Protein AF-A0A0G2DWX4-F1 (afdb_monomer_lite)

Foldseek 3Di:
DDDDDDDPPPPDPPPPPPPDDDDPLQVLQQDVLNVLLQLLCVVQVVVLVQDPPDASVNVSVQLVDPFQRPSLLVLLQSLLVLLDPDPDDDSVCSQVSLQVSCVVPPVPLRPQDPDPHGDRLRPDHSVNSSVSSSVSSVSSCVPVVSRQVSDPPVDPVSVVVSDFDFLFADPLRWTWTQGPSLFIKIKDDADDPDDDPDPPPDPPDDDDDDDDDDDDDDDDDDDDDDDDDDDDDDDDDDDDPPDPPPCPPNRMGMGTQDNALVSLVVVLVVLVPPPDPGSVVSSVSCVPPRNVVRVVVVVVVVVVVVVVVVVVVVVVVVVVVVVVVVVVVVVVVVVVVVVVVVVVVVVVVVVVVVVVVVVVVVVVVVVVD

Radius of gyration: 40.77 Å; chains: 1; bounding box: 86×140×125 Å

Organism: NCBI:txid420778

Sequence (369 aa):
MPARKRARQEVEQEEQPPNQEPTKLEKLRNTWEFASLVQYIYTFGNVVKIDEDIDVDELEAECLTPTPSETLAQIGLALLKYVSSHKGLTLDIFDEYARRQYVAKAPQRNPFGVDEEPRKFNDMDTFTKIRVLQQLSTWTLGNAERIREKMPEQKDTEQTNWRVEAFGWDKEDRTYFVLDDDRLYRRTDPPLPATPPPRSKSKAKAKPKKTKGTRASKRRRLSTSPLESDVEQEEDGTQDASTREEDTFGGMKWECVAVTLEDYNGFVESIRKSRDPNEKELVKRLQAEVLPIIEKRAEQQRQKAQRKQRELENLEKLANAKRSSRIAGRVEKQKEQEAAVEAERKRTADLEMAKKEQDKQKQMEENAK

Structure (mmCIF, N/CA/C/O backbone):
data_AF-A0A0G2DWX4-F1
#
_entry.id   AF-A0A0G2DWX4-F1
#
loop_
_atom_site.group_PDB
_atom_site.id
_atom_site.type_symbol
_atom_site.label_atom_id
_atom_site.label_alt_id
_atom_site.label_comp_id
_atom_site.label_asym_id
_atom_site.label_entity_id
_atom_site.label_seq_id
_atom_site.pdbx_PDB_ins_code
_atom_site.Cartn_x
_atom_site.Cartn_y
_atom_site.Cartn_z
_atom_site.occupancy
_atom_site.B_iso_or_equiv
_atom_site.auth_seq_id
_atom_site.auth_comp_id
_atom_site.auth_asym_id
_atom_site.auth_atom_id
_atom_site.pdbx_PDB_model_num
ATOM 1 N N . MET A 1 1 ? -62.180 -31.046 0.599 1.00 29.97 1 MET A N 1
ATOM 2 C CA . MET A 1 1 ? -61.615 -31.274 -0.754 1.00 29.97 1 MET A CA 1
ATOM 3 C C . MET A 1 1 ? -61.710 -29.957 -1.531 1.00 29.97 1 MET A C 1
ATOM 5 O O . MET A 1 1 ? -62.724 -29.301 -1.355 1.00 29.97 1 MET A O 1
ATOM 9 N N . PRO A 1 2 ? -60.775 -29.575 -2.416 1.00 43.31 2 PRO A N 1
ATOM 10 C CA . PRO A 1 2 ? -59.397 -29.146 -2.158 1.00 43.31 2 PRO A CA 1
ATOM 11 C C . PRO A 1 2 ? -59.043 -27.758 -2.777 1.00 43.31 2 PRO A C 1
ATOM 13 O O . PRO A 1 2 ? -59.784 -27.198 -3.570 1.00 43.31 2 PRO A O 1
ATOM 16 N N . ALA A 1 3 ? -57.868 -27.255 -2.376 1.00 43.12 3 ALA A N 1
ATOM 17 C CA . ALA A 1 3 ? -56.901 -26.322 -2.991 1.00 43.12 3 ALA A CA 1
ATOM 18 C C . ALA A 1 3 ? -57.171 -25.556 -4.315 1.00 43.12 3 ALA A C 1
ATOM 20 O O . ALA A 1 3 ? -57.511 -26.161 -5.328 1.00 43.12 3 ALA A O 1
ATOM 21 N N . ARG A 1 4 ? -56.732 -24.275 -4.337 1.00 42.16 4 ARG A N 1
ATOM 22 C CA . ARG A 1 4 ? -55.765 -23.617 -5.280 1.00 42.16 4 ARG A CA 1
ATOM 23 C C . ARG A 1 4 ? -55.796 -22.090 -5.027 1.00 42.16 4 ARG A C 1
ATOM 25 O O . ARG A 1 4 ? -56.847 -21.494 -5.168 1.00 42.16 4 ARG A O 1
ATOM 32 N N . LYS A 1 5 ? -54.784 -21.414 -4.461 1.00 45.78 5 LYS A N 1
ATOM 33 C CA . LYS A 1 5 ? -53.405 -21.107 -4.920 1.00 45.78 5 LYS A CA 1
ATOM 34 C C . LYS A 1 5 ? -53.362 -20.205 -6.172 1.00 45.78 5 LYS A C 1
ATOM 36 O O . LYS A 1 5 ? -53.438 -20.736 -7.274 1.00 45.78 5 LYS A O 1
ATOM 41 N N . ARG A 1 6 ? -53.195 -18.884 -5.966 1.00 36.66 6 ARG A N 1
ATOM 42 C CA . ARG A 1 6 ? -52.558 -17.829 -6.811 1.00 36.66 6 ARG A CA 1
ATOM 43 C C . ARG A 1 6 ? -53.095 -16.457 -6.355 1.00 36.66 6 ARG A C 1
ATOM 45 O O . ARG A 1 6 ? -54.291 -16.342 -6.172 1.00 36.66 6 ARG A O 1
ATOM 52 N N . ALA A 1 7 ? -52.332 -15.393 -6.157 1.00 36.28 7 ALA A N 1
ATOM 53 C CA . ALA A 1 7 ? -50.896 -15.195 -6.115 1.00 36.28 7 ALA A CA 1
ATOM 54 C C . ALA A 1 7 ? -50.682 -13.931 -5.267 1.00 36.28 7 ALA A C 1
ATOM 56 O O . ALA A 1 7 ? -51.089 -12.842 -5.653 1.00 36.28 7 ALA A O 1
ATOM 57 N N . ARG A 1 8 ? -50.073 -14.099 -4.093 1.00 36.53 8 ARG A N 1
ATOM 58 C CA . ARG A 1 8 ? -49.474 -13.017 -3.315 1.00 36.53 8 ARG A CA 1
ATOM 59 C C . ARG A 1 8 ? -48.146 -12.708 -4.001 1.00 36.53 8 ARG A C 1
ATOM 61 O O . ARG A 1 8 ? -47.119 -13.261 -3.630 1.00 36.53 8 ARG A O 1
ATOM 68 N N . GLN A 1 9 ? -48.219 -11.968 -5.100 1.00 36.28 9 GLN A N 1
ATOM 69 C CA . GLN A 1 9 ? -47.064 -11.483 -5.854 1.00 36.28 9 GLN A CA 1
ATOM 70 C C . GLN A 1 9 ? -46.999 -9.958 -5.697 1.00 36.28 9 GLN A C 1
ATOM 72 O O . GLN A 1 9 ? -46.881 -9.216 -6.654 1.00 36.28 9 GLN A O 1
ATOM 77 N N . GLU A 1 10 ? -47.134 -9.527 -4.445 1.00 38.03 10 GLU A N 1
ATOM 78 C CA . GLU A 1 10 ? -46.762 -8.209 -3.926 1.00 38.03 10 GLU A CA 1
ATOM 79 C C . GLU A 1 10 ? -45.758 -8.462 -2.794 1.00 38.03 10 GLU A C 1
ATOM 81 O O . GLU A 1 10 ? -45.968 -8.107 -1.638 1.00 38.03 10 GLU A O 1
ATOM 86 N N . VAL A 1 11 ? -44.721 -9.243 -3.101 1.00 38.91 11 VAL A N 1
ATOM 87 C CA . VAL A 1 11 ? -43.527 -9.322 -2.263 1.00 38.91 11 VAL A CA 1
ATOM 88 C C . VAL A 1 11 ? -42.510 -8.461 -2.977 1.00 38.91 11 VAL A C 1
ATOM 90 O O . VAL A 1 11 ? -42.070 -8.832 -4.064 1.00 38.91 11 VAL A O 1
ATOM 93 N N . GLU A 1 12 ? -42.277 -7.285 -2.396 1.00 39.91 12 GLU A N 1
ATOM 94 C CA . GLU A 1 12 ? -40.989 -6.594 -2.362 1.00 39.91 12 GLU A CA 1
ATOM 95 C C . GLU A 1 12 ? -40.057 -6.984 -3.512 1.00 39.91 12 GLU A C 1
ATOM 97 O O . GLU A 1 12 ? -39.163 -7.819 -3.378 1.00 39.91 12 GLU A O 1
ATOM 102 N N . GLN A 1 13 ? -40.244 -6.333 -4.660 1.00 35.38 13 GLN A N 1
ATOM 103 C CA . GLN A 1 13 ? -39.065 -5.888 -5.384 1.00 35.38 13 GLN A CA 1
ATOM 104 C C . GLN A 1 13 ? -38.440 -4.827 -4.483 1.00 35.38 13 GLN A C 1
ATOM 106 O O . GLN A 1 13 ? -38.832 -3.665 -4.530 1.00 35.38 13 GLN A O 1
ATOM 111 N N . GLU A 1 14 ? -37.556 -5.264 -3.583 1.00 38.84 14 GLU A N 1
ATOM 112 C CA . GLU A 1 14 ? -36.566 -4.377 -2.991 1.00 38.84 14 GLU A CA 1
ATOM 113 C C . GLU A 1 14 ? -35.918 -3.646 -4.164 1.00 38.84 14 GLU A C 1
ATOM 115 O O . GLU A 1 14 ? -35.291 -4.261 -5.033 1.00 38.84 14 GLU A O 1
ATOM 120 N N . GLU A 1 15 ? -36.187 -2.346 -4.244 1.00 37.12 15 GLU A N 1
ATOM 121 C CA . GLU A 1 15 ? -35.514 -1.435 -5.147 1.00 37.12 15 GLU A CA 1
ATOM 122 C C . GLU A 1 15 ? -34.018 -1.602 -4.892 1.00 37.12 15 GLU A C 1
ATOM 124 O O . GLU A 1 15 ? -33.483 -1.141 -3.883 1.00 37.12 15 GLU A O 1
ATOM 129 N N . GLN A 1 16 ? -33.341 -2.326 -5.787 1.00 39.81 16 GLN A N 1
ATOM 130 C CA . GLN A 1 16 ? -31.892 -2.292 -5.847 1.00 39.81 16 GLN A CA 1
ATOM 131 C C . GLN A 1 16 ? -31.513 -0.814 -5.971 1.00 39.81 16 GLN A C 1
ATOM 133 O O . GLN A 1 16 ? -32.012 -0.151 -6.891 1.00 39.81 16 GLN A O 1
ATOM 138 N N . PRO A 1 17 ? -30.691 -0.270 -5.056 1.00 42.09 17 PRO A N 1
ATOM 139 C CA . PRO A 1 17 ? -30.264 1.111 -5.173 1.00 42.09 17 PRO A CA 1
ATOM 140 C C . PRO A 1 17 ? -29.605 1.301 -6.547 1.00 42.09 17 PRO A C 1
ATOM 142 O O . PRO A 1 17 ? -28.993 0.361 -7.068 1.00 42.09 17 PRO A O 1
ATOM 145 N N . PRO A 1 18 ? -29.766 2.482 -7.172 1.00 45.69 18 PRO A N 1
ATOM 146 C CA . PRO A 1 18 ? -29.266 2.730 -8.516 1.00 45.69 18 PRO A CA 1
ATOM 147 C C . PRO A 1 18 ? -27.782 2.375 -8.573 1.00 45.69 18 PRO A C 1
ATOM 149 O O . PRO A 1 18 ? -27.037 2.737 -7.665 1.00 45.69 18 PRO A O 1
ATOM 152 N N . ASN A 1 19 ? -27.385 1.645 -9.618 1.00 51.09 19 ASN A N 1
ATOM 153 C CA . ASN A 1 19 ? -26.016 1.209 -9.879 1.00 51.09 19 ASN A CA 1
ATOM 154 C C . ASN A 1 19 ? -25.106 2.447 -9.968 1.00 51.09 19 ASN A C 1
ATOM 156 O O . ASN A 1 19 ? -24.961 3.040 -11.036 1.00 51.09 19 ASN A O 1
ATOM 160 N N . GLN A 1 20 ? -24.590 2.902 -8.825 1.00 58.16 20 GLN A N 1
ATOM 161 C CA . GLN A 1 20 ? -23.641 4.002 -8.754 1.00 58.16 20 GLN A CA 1
ATOM 162 C C . GLN A 1 20 ? -22.385 3.529 -9.475 1.00 58.16 20 GLN A C 1
ATOM 164 O O . GLN A 1 20 ? -21.884 2.438 -9.198 1.00 58.16 20 GLN A O 1
ATOM 169 N N . GLU A 1 21 ? -21.906 4.309 -10.443 1.00 68.62 21 GLU A N 1
ATOM 170 C CA . GLU A 1 21 ? -20.635 3.985 -11.077 1.00 68.62 21 GLU A CA 1
ATOM 171 C C . GLU A 1 21 ? -19.555 3.912 -9.995 1.00 68.62 21 GLU A C 1
ATOM 173 O O . GLU A 1 21 ? -19.483 4.821 -9.161 1.00 68.62 21 GLU A O 1
ATOM 178 N N . PRO A 1 22 ? -18.726 2.852 -9.985 1.00 78.38 22 PRO A N 1
ATOM 179 C CA . PRO A 1 22 ? -17.759 2.671 -8.923 1.00 78.38 22 PRO A CA 1
ATOM 180 C C . PRO A 1 22 ? -16.822 3.873 -8.880 1.00 78.38 22 PRO A C 1
ATOM 182 O O . PRO A 1 22 ? -16.307 4.327 -9.914 1.00 78.38 22 PRO A O 1
ATOM 185 N N . THR A 1 23 ? -16.608 4.387 -7.672 1.00 89.19 23 THR A N 1
ATOM 186 C CA . THR A 1 23 ? -15.761 5.555 -7.427 1.00 89.19 23 THR A CA 1
ATOM 187 C C . THR A 1 23 ? -14.358 5.279 -7.971 1.00 89.19 23 THR A C 1
ATOM 189 O O . THR A 1 23 ? -13.897 4.137 -7.982 1.00 89.19 23 THR A O 1
ATOM 192 N N . LYS A 1 24 ? -13.618 6.315 -8.395 1.00 89.25 24 LYS A N 1
ATOM 193 C CA . LYS A 1 24 ? -12.227 6.156 -8.871 1.00 89.25 24 LYS A CA 1
ATOM 194 C C . LYS A 1 24 ? -11.362 5.350 -7.883 1.00 89.25 24 LYS A C 1
ATOM 196 O O . LYS A 1 24 ? -10.568 4.520 -8.311 1.00 89.25 24 LYS A O 1
ATOM 201 N N . LEU A 1 25 ? -11.573 5.550 -6.581 1.00 91.44 25 LEU A N 1
ATOM 202 C CA . LEU A 1 25 ? -10.931 4.795 -5.502 1.00 91.44 25 LEU A CA 1
ATOM 203 C C . LEU A 1 25 ? -11.321 3.308 -5.484 1.00 91.44 25 LEU A C 1
ATOM 205 O O . LEU A 1 25 ? -10.467 2.450 -5.305 1.00 91.44 25 LEU A O 1
ATOM 209 N N . GLU A 1 26 ? -12.592 2.981 -5.695 1.00 90.69 26 GLU A N 1
ATOM 210 C CA . GLU A 1 26 ? -13.053 1.588 -5.747 1.00 90.69 26 GLU A CA 1
ATOM 211 C C . GLU A 1 26 ? -12.487 0.874 -6.974 1.00 90.69 26 GLU A C 1
ATOM 213 O O . GLU A 1 26 ? -12.026 -0.261 -6.875 1.00 90.69 26 GLU A O 1
ATOM 218 N N . LYS A 1 27 ? -12.449 1.554 -8.127 1.00 92.06 27 LYS A N 1
ATOM 219 C CA . LYS A 1 27 ? -11.781 1.040 -9.332 1.00 92.06 27 LYS A CA 1
ATOM 220 C C . LYS A 1 27 ? -10.297 0.780 -9.067 1.00 92.06 27 LYS A C 1
ATOM 222 O O . LYS A 1 27 ? -9.801 -0.290 -9.405 1.00 92.06 27 LYS A O 1
ATOM 227 N N . LEU A 1 28 ? -9.611 1.720 -8.412 1.00 92.44 28 LEU A N 1
ATOM 228 C CA . LEU A 1 28 ? -8.209 1.584 -8.014 1.00 92.44 28 LEU A CA 1
ATOM 229 C C . LEU A 1 28 ? -7.983 0.356 -7.121 1.00 92.44 28 LEU A C 1
ATOM 231 O O . LEU A 1 28 ? -7.139 -0.479 -7.430 1.00 92.44 28 LEU A O 1
ATOM 235 N N . ARG A 1 29 ? -8.785 0.201 -6.064 1.00 93.12 29 ARG A N 1
ATOM 236 C CA . ARG A 1 29 ? -8.706 -0.935 -5.130 1.00 93.12 29 ARG A CA 1
ATOM 237 C C . ARG A 1 29 ? -8.986 -2.282 -5.794 1.00 93.12 29 ARG A C 1
ATOM 239 O O . ARG A 1 29 ? -8.372 -3.282 -5.438 1.00 93.12 29 ARG A O 1
ATOM 246 N N . ASN A 1 30 ? -9.884 -2.311 -6.776 1.00 93.31 30 ASN A N 1
ATOM 247 C CA . ASN A 1 30 ? -10.199 -3.512 -7.553 1.00 93.31 30 ASN A CA 1
ATOM 248 C C . ASN A 1 30 ? -9.173 -3.815 -8.660 1.00 93.31 30 ASN A C 1
ATOM 250 O O . ASN A 1 30 ? -9.271 -4.843 -9.324 1.00 93.31 30 ASN A O 1
ATOM 254 N N . THR A 1 31 ? -8.174 -2.956 -8.861 1.00 92.81 31 THR A N 1
ATOM 255 C CA . THR A 1 31 ? -7.126 -3.169 -9.861 1.00 92.81 31 THR A CA 1
ATOM 256 C C . THR A 1 31 ? -6.042 -4.086 -9.286 1.00 92.81 31 THR A C 1
ATOM 258 O O . THR A 1 31 ? -5.394 -3.749 -8.293 1.00 92.81 31 THR A O 1
ATOM 261 N N . TRP A 1 32 ? -5.806 -5.243 -9.912 1.00 93.44 32 TRP A N 1
ATOM 262 C CA . TRP A 1 32 ? -4.788 -6.195 -9.443 1.00 93.44 32 TRP A CA 1
ATOM 263 C C . TRP A 1 32 ? -3.374 -5.610 -9.547 1.00 93.44 32 TRP A C 1
ATOM 265 O O . TRP A 1 32 ? -2.523 -5.915 -8.711 1.00 93.44 32 TRP A O 1
ATOM 275 N N . GLU A 1 33 ? -3.120 -4.734 -10.529 1.00 94.06 33 GLU A N 1
ATOM 276 C CA . GLU A 1 33 ? -1.826 -4.077 -10.681 1.00 94.06 33 GLU A CA 1
ATOM 277 C C . GLU A 1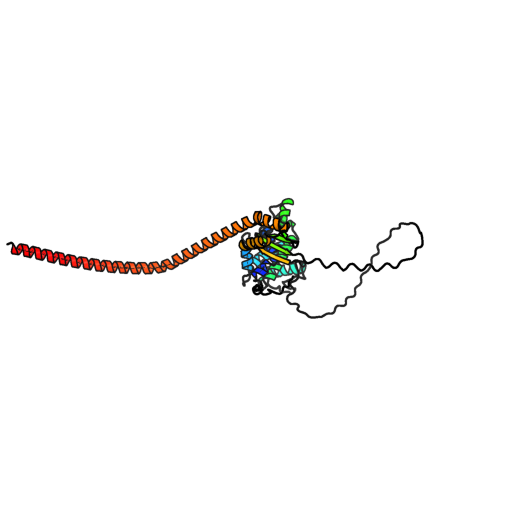 33 ? -1.484 -3.210 -9.469 1.00 94.06 33 GLU A C 1
ATOM 279 O O . GLU A 1 33 ? -0.325 -3.164 -9.054 1.00 94.06 33 GLU A O 1
ATOM 284 N N . PHE A 1 34 ? -2.493 -2.559 -8.882 1.00 94.38 34 PHE A N 1
ATOM 285 C CA . PHE A 1 34 ? -2.323 -1.753 -7.680 1.00 94.38 34 PHE A CA 1
ATOM 286 C C . PHE A 1 34 ? -1.978 -2.637 -6.480 1.00 94.38 34 PHE A C 1
ATOM 288 O O . PHE A 1 34 ? -0.951 -2.419 -5.842 1.00 94.38 34 PHE A O 1
ATOM 295 N N . ALA A 1 35 ? -2.763 -3.690 -6.235 1.00 94.31 35 ALA A N 1
ATOM 296 C CA . ALA A 1 35 ? -2.504 -4.635 -5.148 1.00 94.31 35 ALA A CA 1
ATOM 297 C C . ALA A 1 35 ? -1.119 -5.303 -5.277 1.00 94.31 35 ALA A C 1
ATOM 299 O O . ALA A 1 35 ? -0.377 -5.415 -4.303 1.00 94.31 35 ALA A O 1
ATOM 300 N N . SER A 1 36 ? -0.722 -5.680 -6.499 1.00 94.38 36 SER A N 1
ATOM 301 C CA . SER A 1 36 ? 0.601 -6.250 -6.778 1.00 94.38 36 SER A CA 1
ATOM 302 C C . SER A 1 36 ? 1.738 -5.257 -6.530 1.00 94.38 36 SER A C 1
ATOM 304 O O . SER A 1 36 ? 2.790 -5.661 -6.033 1.00 94.38 36 SER A O 1
ATOM 306 N N . LEU A 1 37 ? 1.562 -3.986 -6.899 1.00 94.62 37 LEU A N 1
ATOM 307 C CA . LEU A 1 37 ? 2.556 -2.941 -6.664 1.00 94.62 37 LEU A CA 1
ATOM 308 C C . LEU A 1 37 ? 2.718 -2.664 -5.168 1.00 94.62 37 LEU A C 1
ATOM 310 O O . LEU A 1 37 ? 3.843 -2.607 -4.682 1.00 94.62 37 LEU A O 1
ATOM 314 N N . VAL A 1 38 ? 1.605 -2.529 -4.450 1.00 94.25 38 VAL A N 1
ATOM 315 C CA . VAL A 1 38 ? 1.581 -2.306 -3.003 1.00 94.25 38 VAL A CA 1
ATOM 316 C C . VAL A 1 38 ? 2.298 -3.439 -2.275 1.00 94.25 38 VAL A C 1
ATOM 318 O O . VAL A 1 38 ? 3.238 -3.182 -1.528 1.00 94.25 38 VAL A O 1
ATOM 321 N N . GLN A 1 39 ? 1.943 -4.692 -2.569 1.00 94.06 39 GLN A N 1
ATOM 322 C CA . GLN A 1 39 ? 2.608 -5.854 -1.980 1.00 94.06 39 GLN A CA 1
ATOM 323 C C . GLN A 1 39 ? 4.117 -5.853 -2.263 1.00 94.06 39 GLN A C 1
ATOM 325 O O . GLN A 1 39 ? 4.920 -6.124 -1.376 1.00 94.06 39 GLN A O 1
ATOM 330 N N . TYR A 1 40 ? 4.526 -5.501 -3.487 1.00 94.12 40 TYR A N 1
ATOM 331 C CA . TYR A 1 40 ? 5.944 -5.378 -3.822 1.00 94.12 40 TYR A CA 1
ATOM 332 C C . TYR A 1 40 ? 6.650 -4.313 -2.971 1.00 94.12 40 TYR A C 1
ATOM 334 O O . TYR A 1 40 ? 7.780 -4.535 -2.538 1.00 94.12 40 TYR A O 1
ATOM 342 N N . ILE A 1 41 ? 6.014 -3.160 -2.745 1.00 93.44 41 ILE A N 1
ATOM 343 C CA . ILE A 1 41 ? 6.577 -2.081 -1.926 1.00 93.44 41 ILE A CA 1
ATOM 344 C C . ILE A 1 41 ? 6.727 -2.543 -0.472 1.00 93.44 41 ILE A C 1
ATOM 346 O O . ILE A 1 41 ? 7.795 -2.340 0.099 1.00 93.44 41 ILE A O 1
ATOM 350 N N . TYR A 1 42 ? 5.746 -3.250 0.092 1.00 91.88 42 TYR A N 1
ATOM 351 C CA . TYR A 1 42 ? 5.870 -3.812 1.442 1.00 91.88 42 TYR A CA 1
ATOM 352 C C . TYR A 1 42 ? 7.000 -4.834 1.562 1.00 91.88 42 TYR A C 1
ATOM 354 O O . TYR A 1 42 ? 7.770 -4.795 2.518 1.00 91.88 42 TYR A O 1
ATOM 362 N N . THR A 1 43 ? 7.145 -5.728 0.582 1.00 90.94 43 THR A N 1
ATOM 363 C CA . THR A 1 43 ? 8.153 -6.793 0.658 1.00 90.94 43 THR A CA 1
ATOM 364 C C . THR A 1 43 ? 9.566 -6.311 0.299 1.00 90.94 43 THR A C 1
ATOM 366 O O . THR A 1 43 ? 10.539 -6.749 0.905 1.00 90.94 43 THR A O 1
ATOM 369 N N . PHE A 1 44 ? 9.716 -5.421 -0.690 1.00 91.75 44 PHE A N 1
ATOM 370 C CA . PHE A 1 44 ? 11.019 -5.061 -1.278 1.00 91.75 44 PHE A CA 1
ATOM 371 C C . PHE A 1 44 ? 11.317 -3.555 -1.305 1.00 91.75 44 PHE A C 1
ATOM 373 O O . PHE A 1 44 ? 12.379 -3.156 -1.798 1.00 91.75 44 PHE A O 1
ATOM 380 N N . GLY A 1 45 ? 10.416 -2.706 -0.806 1.00 89.62 45 GLY A N 1
ATOM 381 C CA . GLY A 1 45 ? 10.522 -1.246 -0.882 1.00 89.62 45 GLY A CA 1
ATOM 382 C C . GLY A 1 45 ? 11.833 -0.716 -0.312 1.00 89.62 45 GLY A C 1
ATOM 383 O O . GLY A 1 45 ? 12.563 -0.016 -1.019 1.00 89.62 45 GLY A O 1
ATOM 384 N N . ASN A 1 46 ? 12.200 -1.163 0.892 1.00 89.50 46 ASN A N 1
ATOM 385 C CA . ASN A 1 46 ? 13.455 -0.786 1.549 1.00 89.50 46 ASN A CA 1
ATOM 386 C C . ASN A 1 46 ? 14.683 -1.110 0.673 1.00 89.50 46 ASN A C 1
ATOM 388 O O . ASN A 1 46 ? 15.517 -0.245 0.390 1.00 89.50 46 ASN A O 1
ATOM 392 N N . VAL A 1 47 ? 14.758 -2.326 0.116 1.00 88.69 47 VAL A N 1
ATOM 393 C CA . VAL A 1 47 ? 15.875 -2.721 -0.761 1.00 88.69 47 VAL A CA 1
ATOM 394 C C . VAL A 1 47 ? 15.960 -1.831 -1.996 1.00 88.69 47 VAL A C 1
ATOM 396 O O . VAL A 1 47 ? 17.059 -1.460 -2.425 1.00 88.69 47 VAL A O 1
ATOM 399 N N . VAL A 1 48 ? 14.821 -1.447 -2.567 1.00 88.62 48 VAL A N 1
ATOM 400 C CA . VAL A 1 48 ? 14.768 -0.572 -3.743 1.00 88.62 48 VAL A CA 1
ATOM 401 C C . VAL A 1 48 ? 14.976 0.909 -3.397 1.00 88.62 48 VAL A C 1
ATOM 403 O O . VAL A 1 48 ? 15.150 1.725 -4.303 1.00 88.62 48 VAL A O 1
ATOM 406 N N . LYS A 1 49 ? 15.109 1.251 -2.108 1.00 87.75 49 LYS A N 1
ATOM 407 C CA . LYS A 1 49 ? 15.180 2.627 -1.591 1.00 87.75 49 LYS A CA 1
ATOM 408 C C . LYS A 1 49 ? 13.909 3.427 -1.874 1.00 87.75 49 LYS A C 1
ATOM 410 O O . LYS A 1 49 ? 13.981 4.610 -2.203 1.00 87.75 49 LYS A O 1
ATOM 415 N N . ILE A 1 50 ? 12.771 2.749 -1.811 1.00 89.19 50 ILE A N 1
ATOM 416 C CA . ILE A 1 50 ? 11.471 3.395 -1.663 1.00 89.19 50 ILE A CA 1
ATOM 417 C C . ILE A 1 50 ? 11.341 3.762 -0.184 1.00 89.19 50 ILE A C 1
ATOM 419 O O . ILE A 1 50 ? 11.843 3.031 0.670 1.00 89.19 50 ILE A O 1
ATOM 423 N N . ASP A 1 51 ? 10.746 4.917 0.093 1.00 84.31 51 ASP A N 1
ATOM 424 C CA . ASP A 1 51 ? 10.557 5.394 1.459 1.00 84.31 51 ASP A CA 1
ATOM 425 C C . ASP A 1 51 ? 9.676 4.412 2.254 1.00 84.31 51 ASP A C 1
ATOM 427 O O . ASP A 1 51 ? 8.649 3.950 1.753 1.00 84.31 51 ASP A O 1
ATOM 431 N N . GLU A 1 52 ? 10.120 4.056 3.461 1.00 79.81 52 GLU A N 1
ATOM 432 C CA . GLU A 1 52 ? 9.438 3.098 4.344 1.00 79.81 52 GLU A CA 1
ATOM 433 C C . GLU A 1 52 ? 8.165 3.692 4.954 1.00 79.81 52 GLU A C 1
ATOM 435 O O . GLU A 1 52 ? 7.281 2.945 5.371 1.00 79.81 52 GLU A O 1
ATOM 440 N N . ASP A 1 53 ? 8.063 5.022 4.982 1.00 79.50 53 ASP A N 1
ATOM 441 C CA . ASP A 1 53 ? 6.913 5.731 5.538 1.00 79.50 53 ASP A CA 1
ATOM 442 C C . ASP A 1 53 ? 5.704 5.762 4.582 1.00 79.50 53 ASP A C 1
ATOM 444 O O . ASP A 1 53 ? 4.611 6.137 5.009 1.00 79.50 53 ASP A O 1
ATOM 448 N N . ILE A 1 54 ? 5.866 5.340 3.318 1.00 83.25 54 ILE A N 1
ATOM 449 C CA . ILE A 1 54 ? 4.774 5.302 2.334 1.00 83.25 54 ILE A CA 1
ATOM 450 C C . ILE A 1 54 ? 3.806 4.175 2.698 1.00 83.25 54 ILE A C 1
ATOM 452 O O . ILE A 1 54 ? 4.082 2.993 2.475 1.00 83.25 54 ILE A O 1
ATOM 456 N N . ASP A 1 55 ? 2.637 4.550 3.211 1.00 84.94 55 ASP A N 1
ATOM 457 C CA . ASP A 1 55 ? 1.531 3.628 3.447 1.00 84.94 55 ASP A CA 1
ATOM 458 C C . ASP A 1 55 ? 0.589 3.526 2.227 1.00 84.94 55 ASP A C 1
ATOM 460 O O . ASP A 1 55 ? 0.641 4.313 1.274 1.00 84.94 55 ASP A O 1
ATOM 464 N N . VAL A 1 56 ? -0.276 2.504 2.213 1.00 89.88 56 VAL A N 1
ATOM 465 C CA . VAL A 1 56 ? -1.235 2.321 1.103 1.00 89.88 56 VAL A CA 1
ATOM 466 C C . VAL A 1 56 ? -2.229 3.463 1.018 1.00 89.88 56 VAL A C 1
ATOM 468 O O . VAL A 1 56 ? -2.649 3.818 -0.079 1.00 89.88 56 VAL A O 1
ATOM 471 N N . ASP A 1 57 ? -2.624 4.030 2.155 1.00 87.94 57 ASP A N 1
ATOM 472 C CA . ASP A 1 57 ? -3.637 5.079 2.201 1.00 87.94 57 ASP A CA 1
ATOM 473 C C . ASP A 1 57 ? -3.094 6.387 1.584 1.00 87.94 57 ASP A C 1
ATOM 475 O O . ASP A 1 57 ? -3.818 7.081 0.866 1.00 87.94 57 ASP A O 1
ATOM 479 N N . GLU A 1 58 ? -1.810 6.691 1.779 1.00 89.06 58 GLU A N 1
ATOM 480 C CA . GLU A 1 58 ? -1.069 7.775 1.135 1.00 89.06 58 GLU A CA 1
ATOM 481 C C . GLU A 1 58 ? -0.900 7.508 -0.359 1.00 89.06 58 GLU A C 1
ATOM 483 O O . GLU A 1 58 ? -1.185 8.390 -1.170 1.00 89.06 58 GLU A O 1
ATOM 488 N N . LEU A 1 59 ? -0.531 6.284 -0.750 1.00 90.94 59 LEU A N 1
ATOM 489 C CA . LEU A 1 59 ? -0.421 5.922 -2.164 1.00 90.94 59 LEU A CA 1
ATOM 490 C C . LEU A 1 59 ? -1.773 6.032 -2.892 1.00 90.94 59 LEU A C 1
ATOM 492 O O . LEU A 1 59 ? -1.830 6.491 -4.035 1.00 90.94 59 LEU A O 1
ATOM 496 N N . GLU A 1 60 ? -2.871 5.650 -2.237 1.00 91.94 60 GLU A N 1
ATOM 497 C CA . GLU A 1 60 ? -4.228 5.846 -2.748 1.00 91.94 60 GLU A CA 1
ATOM 498 C C . GLU A 1 60 ? -4.584 7.322 -2.870 1.00 91.94 60 GLU A C 1
ATOM 500 O O . GLU A 1 60 ? -5.064 7.742 -3.925 1.00 91.94 60 GLU A O 1
ATOM 505 N N . ALA A 1 61 ? -4.343 8.111 -1.819 1.00 90.12 61 ALA A N 1
ATOM 506 C CA . ALA A 1 61 ? -4.601 9.546 -1.831 1.00 90.12 61 ALA A CA 1
ATOM 507 C C . ALA A 1 61 ? -3.858 10.217 -2.990 1.00 90.12 61 ALA A C 1
ATOM 509 O O . ALA A 1 61 ? -4.446 11.001 -3.735 1.00 90.12 61 ALA A O 1
ATOM 510 N N . GLU A 1 62 ? -2.610 9.825 -3.205 1.00 89.62 62 GLU A N 1
ATOM 511 C CA . GLU A 1 62 ? -1.749 10.358 -4.246 1.00 89.62 62 GLU A CA 1
ATOM 512 C C . GLU A 1 62 ? -2.139 9.891 -5.660 1.00 89.62 62 GLU A C 1
ATOM 514 O O . GLU A 1 62 ? -1.982 10.617 -6.639 1.00 89.62 62 GLU A O 1
ATOM 519 N N . CYS A 1 63 ? -2.747 8.713 -5.799 1.00 88.25 63 CYS A N 1
ATOM 520 C CA . CYS A 1 63 ? -3.363 8.290 -7.059 1.00 88.25 63 CYS A CA 1
ATOM 521 C C . CYS A 1 63 ? -4.648 9.078 -7.387 1.00 88.25 63 CYS A C 1
ATOM 523 O O . CYS A 1 63 ? -5.052 9.175 -8.557 1.00 88.25 63 CYS A O 1
ATOM 525 N N . LEU A 1 64 ? -5.314 9.619 -6.363 1.00 88.69 64 LEU A N 1
ATOM 526 C CA . LEU A 1 64 ? -6.529 10.418 -6.496 1.00 88.69 64 LEU A CA 1
ATOM 527 C C . LEU A 1 64 ? -6.253 11.912 -6.692 1.00 88.69 64 LEU A C 1
ATOM 529 O O . LEU A 1 64 ? -7.157 12.613 -7.160 1.00 88.69 64 LEU A O 1
ATOM 533 N N . THR A 1 65 ? -5.050 12.406 -6.379 1.00 85.44 65 THR A N 1
ATOM 534 C CA . THR A 1 65 ? -4.723 13.818 -6.583 1.00 85.44 65 THR A CA 1
ATOM 535 C C . THR A 1 65 ? -4.765 14.173 -8.078 1.00 85.44 65 THR A C 1
ATOM 537 O O . THR A 1 65 ? -4.323 13.406 -8.937 1.00 85.44 65 THR A O 1
ATOM 540 N N . PRO A 1 66 ? -5.350 15.330 -8.440 1.00 75.75 66 PRO A N 1
ATOM 541 C CA . PRO A 1 66 ? -5.416 15.775 -9.832 1.00 75.75 66 PRO A CA 1
ATOM 542 C C . PRO A 1 66 ? -4.078 16.335 -10.335 1.00 75.75 66 PRO A C 1
ATOM 544 O O . PRO A 1 66 ? -3.900 16.525 -11.536 1.00 75.75 66 PRO A O 1
ATOM 547 N N . THR A 1 67 ? -3.150 16.641 -9.428 1.00 78.12 67 THR A N 1
ATOM 548 C CA . THR A 1 67 ? -1.813 17.140 -9.746 1.00 78.12 67 THR A CA 1
ATOM 549 C C . THR A 1 67 ? -0.842 15.993 -10.015 1.00 78.12 67 THR A C 1
ATOM 551 O O . THR A 1 67 ? -1.024 14.901 -9.482 1.00 78.12 67 THR A O 1
ATOM 554 N N . PRO A 1 68 ? 0.220 16.219 -10.809 1.00 79.19 68 PRO A N 1
ATOM 555 C CA . PRO A 1 68 ? 1.302 15.258 -10.948 1.00 79.19 68 PRO A CA 1
ATOM 556 C C . PRO A 1 68 ? 1.875 14.872 -9.589 1.00 79.19 68 PRO A C 1
ATOM 558 O O . PRO A 1 68 ? 2.337 15.733 -8.841 1.00 79.19 68 PRO A O 1
ATOM 561 N N . SER A 1 69 ? 1.837 13.578 -9.298 1.00 82.19 69 SER A N 1
ATOM 562 C CA . SER A 1 69 ? 2.396 13.038 -8.073 1.00 82.19 69 SER A CA 1
ATOM 563 C C . SER A 1 69 ? 3.916 12.991 -8.140 1.00 82.19 69 SER A C 1
ATOM 565 O O . SER A 1 69 ? 4.484 12.333 -9.018 1.00 82.19 69 SER A O 1
ATOM 567 N N . GLU A 1 70 ? 4.574 13.624 -7.173 1.00 86.50 70 GLU A N 1
ATOM 568 C CA . GLU A 1 70 ? 6.018 13.477 -7.013 1.00 86.50 70 GLU A CA 1
ATOM 569 C C . GLU A 1 70 ? 6.365 12.084 -6.471 1.00 86.50 70 GLU A C 1
ATOM 571 O O . GLU A 1 70 ? 7.286 11.441 -6.976 1.00 86.50 70 GLU A O 1
ATOM 576 N N . THR A 1 71 ? 5.580 11.564 -5.525 1.00 88.81 71 THR A N 1
ATOM 577 C CA . THR A 1 71 ? 5.800 10.253 -4.897 1.00 88.81 71 THR A CA 1
ATOM 578 C C . THR A 1 71 ? 5.767 9.114 -5.918 1.00 88.81 71 THR A C 1
ATOM 580 O O . THR A 1 71 ? 6.680 8.289 -5.958 1.00 88.81 71 THR A O 1
ATOM 583 N N . LEU A 1 72 ? 4.780 9.088 -6.823 1.00 90.44 72 LEU A N 1
ATOM 584 C CA . LEU A 1 72 ? 4.695 8.072 -7.881 1.00 90.44 72 LEU A CA 1
ATOM 585 C C . LEU A 1 72 ? 5.890 8.147 -8.839 1.00 90.44 72 LEU A C 1
ATOM 587 O O . LEU A 1 72 ? 6.415 7.112 -9.260 1.00 90.44 72 LEU A O 1
ATOM 591 N N . ALA A 1 73 ? 6.347 9.357 -9.170 1.00 91.00 73 ALA A N 1
ATOM 592 C CA . ALA A 1 73 ? 7.515 9.552 -10.022 1.00 91.00 73 ALA A CA 1
ATOM 593 C C . ALA A 1 73 ? 8.810 9.100 -9.319 1.00 91.00 73 ALA A C 1
ATOM 595 O O . ALA A 1 73 ? 9.664 8.460 -9.939 1.00 91.00 73 ALA A O 1
ATOM 596 N N . GLN A 1 74 ? 8.940 9.360 -8.015 1.00 91.38 74 GLN A N 1
ATOM 597 C CA . GLN A 1 74 ? 10.062 8.895 -7.199 1.00 91.38 74 GLN A CA 1
ATOM 598 C C . GLN A 1 74 ? 10.091 7.363 -7.078 1.00 91.38 74 GLN A C 1
ATOM 600 O O . GLN A 1 74 ? 11.154 6.765 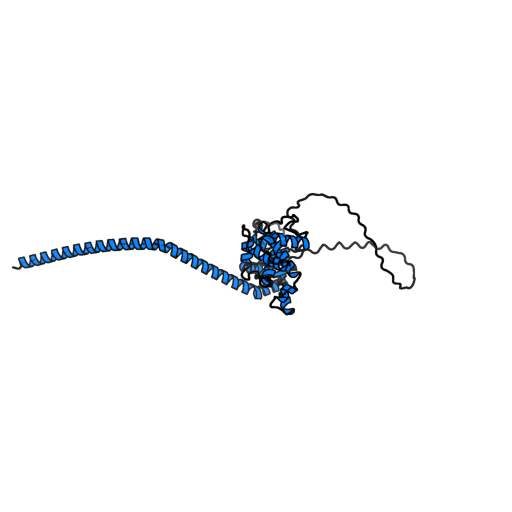-7.272 1.00 91.38 74 GLN A O 1
ATOM 605 N N . ILE A 1 75 ? 8.940 6.714 -6.857 1.00 92.69 75 ILE A N 1
ATOM 606 C CA . ILE A 1 75 ? 8.812 5.246 -6.873 1.00 92.69 75 ILE A CA 1
ATOM 607 C C . ILE A 1 75 ? 9.240 4.700 -8.240 1.00 92.69 75 ILE A C 1
ATOM 609 O O . ILE A 1 75 ? 10.080 3.799 -8.320 1.00 92.69 75 ILE A O 1
ATOM 613 N N . GLY A 1 76 ? 8.723 5.278 -9.328 1.00 91.69 76 GLY A N 1
ATOM 614 C CA . GLY A 1 76 ? 9.098 4.898 -10.690 1.00 91.69 76 GLY A CA 1
ATOM 615 C C . GLY A 1 76 ? 10.603 5.005 -10.928 1.00 91.69 76 GLY A C 1
ATOM 616 O O . GLY A 1 76 ? 11.220 4.073 -11.450 1.00 91.69 76 GLY A O 1
ATOM 617 N N . LEU A 1 77 ? 11.222 6.099 -10.484 1.00 92.44 77 LEU A N 1
ATOM 618 C CA . LEU A 1 77 ? 12.662 6.315 -10.585 1.00 92.44 77 LEU A CA 1
ATOM 619 C C . LEU A 1 77 ? 13.466 5.286 -9.778 1.00 92.44 77 LEU A C 1
ATOM 621 O O . LEU A 1 77 ? 14.487 4.791 -10.265 1.00 92.44 77 LEU A O 1
ATOM 625 N N . ALA A 1 78 ? 13.031 4.969 -8.557 1.00 91.69 78 ALA A N 1
ATOM 626 C CA . ALA A 1 78 ? 13.671 3.973 -7.702 1.00 91.69 78 ALA A CA 1
ATOM 627 C C . ALA A 1 78 ? 13.658 2.589 -8.370 1.00 91.69 78 ALA A C 1
ATOM 629 O O . ALA A 1 78 ? 14.708 1.954 -8.500 1.00 91.69 78 ALA A O 1
ATOM 630 N N . LEU A 1 79 ? 12.508 2.175 -8.910 1.00 92.62 79 LEU A N 1
ATOM 631 C CA . LEU A 1 79 ? 12.374 0.931 -9.670 1.00 92.62 79 LEU A CA 1
ATOM 632 C C . LEU A 1 79 ? 13.248 0.952 -10.933 1.00 92.62 79 LEU A C 1
ATOM 634 O O . LEU A 1 79 ? 14.014 0.019 -11.185 1.00 92.62 79 LEU A O 1
ATOM 638 N N . LEU A 1 80 ? 13.210 2.036 -11.712 1.00 92.00 80 LEU A N 1
ATOM 639 C CA . LEU A 1 80 ? 13.958 2.138 -12.965 1.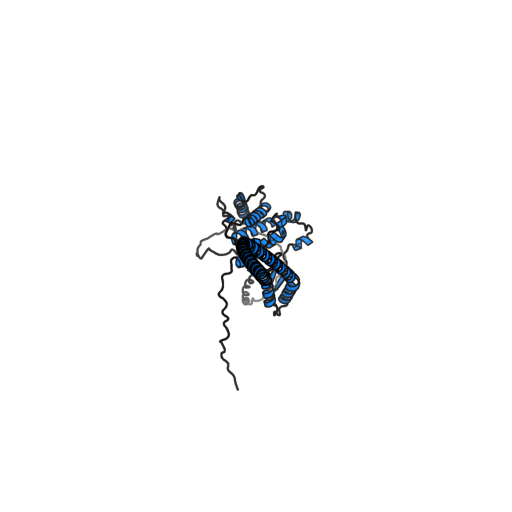00 92.00 80 LEU A CA 1
ATOM 640 C C . LEU A 1 80 ? 15.478 2.095 -12.750 1.00 92.00 80 LEU A C 1
ATOM 642 O O . LEU A 1 80 ? 16.185 1.525 -13.579 1.00 92.00 80 LEU A O 1
ATOM 646 N N . LYS A 1 81 ? 15.993 2.615 -11.628 1.00 90.94 81 LYS A N 1
ATOM 647 C CA . LYS A 1 81 ? 17.413 2.483 -11.242 1.00 90.94 81 LYS A CA 1
ATOM 648 C C . LYS A 1 81 ? 17.849 1.029 -11.041 1.00 90.94 81 LYS A C 1
ATOM 650 O O . LYS A 1 81 ? 19.024 0.725 -11.227 1.00 90.94 81 LYS A O 1
ATOM 655 N N . TYR A 1 82 ? 16.930 0.139 -10.670 1.00 88.81 82 TYR A N 1
ATOM 656 C CA . TYR A 1 82 ? 17.199 -1.296 -10.547 1.00 88.81 82 TYR A CA 1
ATOM 657 C C . TYR A 1 82 ? 17.077 -2.036 -11.880 1.00 88.81 82 TYR A C 1
ATOM 659 O O . TYR A 1 82 ? 17.821 -2.987 -12.131 1.00 88.81 82 TYR A O 1
ATOM 667 N N . VAL A 1 83 ? 16.158 -1.593 -12.740 1.00 89.12 83 VAL A N 1
ATOM 668 C CA . VAL A 1 83 ? 15.917 -2.199 -14.056 1.00 89.12 83 VAL A CA 1
ATOM 669 C C . VAL A 1 83 ? 16.976 -1.781 -15.084 1.00 89.12 83 VAL A C 1
ATOM 671 O O . VAL A 1 83 ? 17.408 -2.598 -15.900 1.00 89.12 83 VAL A O 1
ATOM 674 N N . SER A 1 84 ? 17.388 -0.515 -15.060 1.00 87.19 84 SER A N 1
ATOM 675 C CA . SER A 1 84 ? 18.357 0.078 -15.981 1.00 87.19 84 SER A CA 1
ATOM 676 C C . SER A 1 84 ? 19.786 -0.055 -15.454 1.00 87.19 84 SER A C 1
ATOM 678 O O . SER A 1 84 ? 20.040 -0.002 -14.256 1.00 87.19 84 SER A O 1
ATOM 680 N N . SER A 1 85 ? 20.752 -0.184 -16.364 1.00 84.25 85 SER A N 1
ATOM 681 C CA . SER A 1 85 ? 22.186 -0.145 -16.022 1.00 84.25 85 SER A CA 1
ATOM 682 C C . SER A 1 85 ? 22.788 1.265 -16.099 1.00 84.25 85 SER A C 1
ATOM 684 O O . SER A 1 85 ? 23.977 1.441 -15.833 1.00 84.25 85 SER A O 1
ATOM 686 N N . HIS A 1 86 ? 21.997 2.270 -16.486 1.00 85.94 86 HIS A N 1
ATOM 687 C CA . HIS A 1 86 ? 22.475 3.641 -16.638 1.00 85.94 86 HIS A CA 1
ATOM 688 C C . HIS A 1 86 ? 22.701 4.309 -15.270 1.00 85.94 86 HIS A C 1
ATOM 690 O O . HIS A 1 86 ? 21.852 4.255 -14.380 1.00 85.94 86 HIS A O 1
ATOM 696 N N . LYS A 1 87 ? 23.865 4.944 -15.094 1.00 81.88 87 LYS A N 1
ATOM 697 C CA . LYS A 1 87 ? 24.226 5.654 -13.859 1.00 81.88 87 LYS A CA 1
ATOM 698 C C . LYS A 1 87 ? 23.728 7.099 -13.924 1.00 81.88 87 LYS A C 1
ATOM 700 O O . LYS A 1 87 ? 23.831 7.731 -14.964 1.00 81.88 87 LYS A O 1
ATOM 705 N N . GLY A 1 88 ? 23.231 7.628 -12.805 1.00 84.62 88 GLY A N 1
ATOM 706 C CA . GLY A 1 88 ? 22.775 9.023 -12.727 1.00 84.62 88 GLY A CA 1
ATOM 707 C C . GLY A 1 88 ? 21.350 9.257 -13.235 1.00 84.62 88 GLY A C 1
ATOM 708 O O . GLY A 1 88 ? 21.069 10.315 -13.776 1.00 84.62 88 GLY A O 1
ATOM 709 N N . LEU A 1 89 ? 20.452 8.277 -13.076 1.00 89.31 89 LEU A N 1
ATOM 710 C CA . LEU A 1 89 ? 19.029 8.457 -13.375 1.00 89.31 89 LEU A CA 1
ATOM 711 C C . LEU A 1 89 ? 18.403 9.554 -12.496 1.00 89.31 89 LEU A C 1
ATOM 713 O O . LEU A 1 89 ? 18.386 9.421 -11.267 1.00 89.31 89 LEU A O 1
ATOM 717 N N . THR A 1 90 ? 17.861 10.585 -13.145 1.00 90.00 90 THR A N 1
ATOM 718 C CA . THR A 1 90 ? 17.050 11.664 -12.556 1.00 90.00 90 THR A CA 1
ATOM 719 C C . THR A 1 90 ? 15.619 11.604 -13.096 1.00 90.00 90 THR A C 1
ATOM 721 O O . THR A 1 90 ? 15.340 10.851 -14.031 1.00 90.00 90 THR A O 1
ATOM 724 N N . LEU A 1 91 ? 14.711 12.386 -12.505 1.00 87.81 91 LEU A N 1
ATOM 725 C CA . LEU A 1 91 ? 13.323 12.482 -12.967 1.00 87.81 91 LEU A CA 1
ATOM 726 C C . LEU A 1 91 ? 13.225 13.037 -14.397 1.00 87.81 91 LEU A C 1
ATOM 728 O O . LEU A 1 91 ? 12.376 12.589 -15.155 1.00 87.81 91 LEU A O 1
ATOM 732 N N . ASP A 1 92 ? 14.138 13.921 -14.805 1.00 86.81 92 ASP A N 1
ATOM 733 C CA . ASP A 1 92 ? 14.107 14.547 -16.138 1.00 86.81 92 ASP A CA 1
ATOM 734 C C . ASP A 1 92 ? 14.353 13.551 -17.277 1.00 86.81 92 ASP A C 1
ATOM 736 O O . ASP A 1 92 ? 13.786 13.676 -18.358 1.0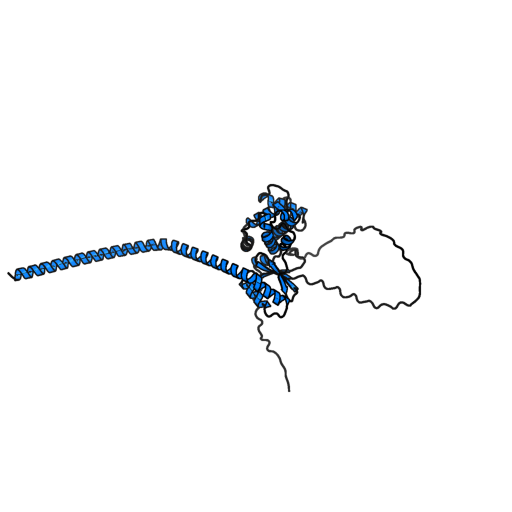0 86.81 92 ASP A O 1
ATOM 740 N N . ILE A 1 93 ? 15.201 12.545 -17.035 1.00 89.06 93 ILE A N 1
ATOM 741 C CA . ILE A 1 93 ? 15.516 11.497 -18.018 1.00 89.06 93 ILE A CA 1
ATOM 742 C C . ILE A 1 93 ? 14.701 10.219 -17.790 1.00 89.06 93 ILE A C 1
ATOM 744 O O . ILE A 1 93 ? 14.892 9.229 -18.498 1.00 89.06 93 ILE A O 1
ATOM 748 N N . PHE A 1 94 ? 13.803 10.208 -16.801 1.00 90.50 94 PHE A N 1
ATOM 749 C CA . PHE A 1 94 ? 13.007 9.033 -16.455 1.00 90.50 94 PHE A CA 1
ATOM 750 C C . PHE A 1 94 ? 12.201 8.527 -17.654 1.00 90.50 94 PHE A C 1
ATOM 752 O O . PHE A 1 94 ? 12.310 7.350 -17.997 1.00 90.50 94 PHE A O 1
ATOM 759 N N . ASP A 1 95 ? 11.465 9.417 -18.323 1.00 90.88 95 ASP A N 1
ATOM 760 C CA . ASP A 1 95 ? 10.548 9.064 -19.413 1.00 90.88 95 ASP A CA 1
ATOM 761 C C . ASP A 1 95 ? 11.280 8.400 -20.589 1.00 90.88 95 ASP A C 1
ATOM 763 O O . ASP A 1 95 ? 10.846 7.378 -21.125 1.00 90.88 95 ASP A O 1
ATOM 767 N N . GLU A 1 96 ? 12.449 8.929 -20.955 1.00 89.62 96 GLU A N 1
ATOM 768 C CA . GLU A 1 96 ? 13.250 8.396 -22.056 1.00 89.62 96 GLU A CA 1
ATOM 769 C C . GLU A 1 96 ? 13.811 7.005 -21.729 1.00 89.62 96 GLU A C 1
ATOM 771 O O . GLU A 1 96 ? 13.744 6.079 -22.547 1.00 89.62 96 GLU A O 1
ATOM 776 N N . TYR A 1 97 ? 14.352 6.828 -20.521 1.00 90.00 97 TYR A N 1
ATOM 777 C CA . TYR A 1 97 ? 14.910 5.543 -20.108 1.00 90.00 97 TYR A CA 1
ATOM 778 C C . TYR A 1 97 ? 13.823 4.503 -19.839 1.00 90.00 97 TYR A C 1
ATOM 780 O O . TYR A 1 97 ? 14.036 3.332 -20.162 1.00 90.00 97 TYR A O 1
ATOM 788 N N . ALA A 1 98 ? 12.663 4.909 -19.321 1.00 90.38 98 ALA A N 1
ATOM 789 C CA . ALA A 1 98 ? 11.496 4.049 -19.196 1.00 90.38 98 ALA A CA 1
ATOM 790 C C . ALA A 1 98 ? 11.056 3.563 -20.582 1.00 90.38 98 ALA A C 1
ATOM 792 O O . ALA A 1 98 ? 11.017 2.351 -20.802 1.00 90.38 98 ALA A O 1
ATOM 793 N N . ARG A 1 99 ? 10.864 4.468 -21.556 1.00 90.69 99 ARG A N 1
ATOM 794 C CA . ARG A 1 99 ? 10.544 4.108 -22.950 1.00 90.69 99 ARG A CA 1
ATOM 795 C C . ARG A 1 99 ? 11.525 3.083 -23.517 1.00 90.69 99 ARG A C 1
ATOM 797 O O . ARG A 1 99 ? 11.101 2.070 -24.066 1.00 90.69 99 ARG A O 1
ATOM 804 N N . ARG A 1 100 ? 12.838 3.299 -23.358 1.00 89.81 100 ARG A N 1
ATOM 805 C CA . ARG A 1 100 ? 13.869 2.352 -23.833 1.00 89.81 100 ARG A CA 1
ATOM 806 C C . ARG A 1 100 ? 13.698 0.955 -23.220 1.00 89.81 100 ARG A C 1
ATOM 808 O O . ARG A 1 100 ? 13.865 -0.035 -23.929 1.00 89.81 100 ARG A O 1
ATOM 815 N N . GLN A 1 101 ? 13.350 0.860 -21.932 1.00 90.12 101 GLN A N 1
ATOM 816 C CA . GLN A 1 101 ? 13.058 -0.432 -21.297 1.00 90.12 101 GLN A CA 1
ATOM 817 C C . GLN A 1 101 ? 11.789 -1.078 -21.864 1.00 90.12 101 GLN A C 1
ATOM 819 O O . GLN A 1 101 ? 11.804 -2.278 -22.131 1.00 90.12 101 GLN A O 1
ATOM 824 N N . TYR A 1 102 ? 10.730 -0.300 -22.104 1.00 91.19 102 TYR A N 1
ATOM 825 C CA . TYR A 1 102 ? 9.502 -0.803 -22.726 1.00 91.19 102 TYR A CA 1
ATOM 826 C C . TYR A 1 102 ? 9.737 -1.328 -24.136 1.00 91.19 102 TYR A C 1
ATOM 828 O O . TYR A 1 102 ? 9.366 -2.460 -24.421 1.00 91.19 102 TYR A O 1
ATOM 836 N N . VAL A 1 103 ? 10.425 -0.573 -24.992 1.00 89.25 103 VAL A N 1
ATOM 837 C CA . VAL A 1 103 ? 10.753 -1.018 -26.355 1.00 89.25 103 VAL A CA 1
ATOM 838 C C . VAL A 1 103 ? 11.561 -2.321 -26.339 1.00 89.25 103 VAL A C 1
ATOM 840 O O . VAL A 1 103 ? 11.311 -3.207 -27.152 1.00 89.25 103 VAL A O 1
ATOM 843 N N . ALA A 1 104 ? 12.494 -2.474 -25.394 1.00 88.44 104 ALA A N 1
ATOM 844 C CA . ALA A 1 104 ? 13.335 -3.665 -25.300 1.00 88.44 104 ALA A CA 1
ATOM 845 C C . ALA A 1 104 ? 12.622 -4.892 -24.700 1.00 88.44 104 ALA A C 1
ATOM 847 O O . ALA A 1 104 ? 12.865 -6.012 -25.145 1.00 88.44 104 ALA A O 1
ATOM 848 N N . LYS A 1 105 ? 11.790 -4.709 -23.664 1.00 87.00 105 LYS A N 1
ATOM 849 C CA . LYS A 1 105 ? 11.225 -5.815 -22.865 1.00 87.00 105 LYS A CA 1
ATOM 850 C C . LYS A 1 105 ? 9.753 -6.104 -23.147 1.00 87.00 105 LYS A C 1
ATOM 852 O O . LYS A 1 105 ? 9.337 -7.251 -23.020 1.00 87.00 105 LYS A O 1
ATOM 857 N N . ALA A 1 106 ? 8.962 -5.089 -23.483 1.00 87.75 106 ALA A N 1
ATOM 858 C CA . ALA A 1 106 ? 7.524 -5.210 -23.721 1.00 87.75 106 ALA A CA 1
ATOM 859 C C . ALA A 1 106 ? 7.033 -4.171 -24.750 1.00 87.75 106 ALA A C 1
ATOM 861 O O . ALA A 1 106 ? 6.270 -3.267 -24.399 1.00 87.75 106 ALA A O 1
ATOM 862 N N . PRO A 1 107 ? 7.443 -4.287 -26.029 1.00 85.69 107 PRO A N 1
ATOM 863 C CA . PRO A 1 107 ? 7.132 -3.285 -27.049 1.00 85.69 107 PRO A CA 1
ATOM 864 C C . PRO A 1 107 ? 5.625 -3.128 -27.297 1.00 85.69 107 PRO A C 1
ATOM 866 O O . PRO A 1 107 ? 5.168 -2.027 -27.578 1.00 85.69 107 PRO A O 1
ATOM 869 N N . GLN A 1 108 ? 4.852 -4.206 -27.137 1.00 82.88 108 GLN A N 1
ATOM 870 C CA . GLN A 1 108 ? 3.399 -4.216 -27.347 1.00 82.88 108 GLN A CA 1
ATOM 871 C C . GLN A 1 108 ? 2.618 -3.458 -26.262 1.00 82.88 108 GLN A C 1
ATOM 873 O O . GLN A 1 108 ? 1.508 -3.015 -26.509 1.00 82.88 108 GLN A O 1
ATOM 878 N N . ARG A 1 109 ? 3.197 -3.285 -25.067 1.00 80.81 109 ARG A N 1
ATOM 879 C CA . ARG A 1 109 ? 2.531 -2.683 -23.897 1.00 80.81 109 ARG A CA 1
ATOM 880 C C . ARG A 1 109 ? 3.178 -1.357 -23.504 1.00 80.81 109 ARG A C 1
ATOM 882 O O . ARG A 1 109 ? 3.239 -1.039 -22.324 1.00 80.81 109 ARG A O 1
ATOM 889 N N . ASN A 1 110 ? 3.750 -0.632 -24.467 1.00 85.69 110 ASN A N 1
ATOM 890 C CA . ASN A 1 110 ? 4.529 0.579 -24.218 1.00 85.69 110 ASN A CA 1
ATOM 891 C C . ASN A 1 110 ? 3.633 1.833 -24.113 1.00 85.69 110 ASN A C 1
ATOM 893 O O . ASN A 1 110 ? 3.170 2.329 -25.142 1.00 85.69 110 ASN A O 1
ATOM 897 N N . PRO A 1 111 ? 3.450 2.417 -22.914 1.00 86.00 111 PRO A N 1
ATOM 898 C CA . PRO A 1 111 ? 2.624 3.611 -22.743 1.00 86.00 111 PRO A CA 1
ATOM 899 C C . PRO A 1 111 ? 3.353 4.913 -23.112 1.00 86.00 111 PRO A C 1
ATOM 901 O O . PRO A 1 111 ? 2.711 5.952 -23.259 1.00 86.00 111 PRO A O 1
ATOM 904 N N . PHE A 1 112 ? 4.679 4.876 -23.285 1.00 84.38 112 PHE A N 1
ATOM 905 C CA . PHE A 1 112 ? 5.506 6.045 -23.605 1.00 84.38 112 PHE A CA 1
ATOM 906 C C . PHE A 1 112 ? 5.549 6.367 -25.106 1.00 84.38 112 PHE A C 1
ATOM 908 O O . PHE A 1 112 ? 6.031 7.435 -25.478 1.00 84.38 112 PHE A O 1
ATOM 915 N N . GLY A 1 113 ? 5.036 5.475 -25.960 1.00 82.31 113 GLY A N 1
ATOM 916 C CA . GLY A 1 113 ? 5.094 5.607 -27.417 1.00 82.31 113 GLY A CA 1
ATOM 917 C C . GLY A 1 113 ? 6.426 5.153 -28.024 1.00 82.31 113 GLY A C 1
ATOM 918 O O . GLY A 1 113 ? 7.382 4.823 -27.316 1.00 82.31 113 GLY A O 1
ATOM 919 N N . VAL A 1 114 ? 6.463 5.085 -29.356 1.00 75.19 114 VAL A N 1
ATOM 920 C CA . VAL A 1 114 ? 7.647 4.679 -30.145 1.00 75.19 114 VAL A CA 1
ATOM 921 C C . VAL A 1 114 ? 8.364 5.893 -30.752 1.00 75.19 114 VAL A C 1
ATOM 923 O O . VAL A 1 114 ? 9.513 5.776 -31.173 1.00 75.19 114 VAL A O 1
ATOM 926 N N . ASP A 1 115 ? 7.713 7.057 -30.745 1.00 76.06 115 ASP A N 1
ATOM 927 C CA . ASP A 1 115 ? 8.232 8.308 -31.299 1.00 76.06 115 ASP A CA 1
ATOM 928 C C . ASP A 1 115 ? 9.479 8.804 -30.556 1.00 76.06 115 ASP A C 1
ATOM 930 O O . ASP A 1 115 ? 9.749 8.396 -29.423 1.00 76.06 115 ASP A O 1
ATOM 934 N N . GLU A 1 116 ? 10.245 9.693 -31.199 1.00 69.19 116 GLU A N 1
ATOM 935 C CA . GLU A 1 116 ? 11.526 10.219 -30.703 1.00 69.19 116 GLU A CA 1
ATOM 936 C C . GLU A 1 116 ? 11.385 10.981 -29.372 1.00 69.19 116 GLU A C 1
ATOM 938 O O . GLU A 1 116 ? 12.270 10.875 -28.516 1.00 69.19 116 GLU A O 1
ATOM 943 N N . GLU A 1 117 ? 10.229 11.605 -29.123 1.00 76.44 117 GLU A N 1
ATOM 944 C CA . GLU A 1 117 ? 9.856 12.209 -27.840 1.00 76.44 117 GLU A CA 1
ATOM 945 C C . GLU A 1 117 ? 8.912 11.284 -27.043 1.00 76.44 117 GLU A C 1
ATOM 947 O O . GLU A 1 117 ? 7.817 10.966 -27.513 1.00 76.44 117 GLU A O 1
ATOM 952 N N . PRO A 1 118 ? 9.304 10.820 -25.839 1.00 82.81 118 PRO A N 1
ATOM 953 C CA . PRO A 1 118 ? 8.444 9.982 -25.012 1.00 82.81 118 PRO A CA 1
ATOM 954 C C . PRO A 1 118 ? 7.283 10.792 -24.421 1.00 82.81 118 PRO A C 1
ATOM 956 O O . PRO A 1 118 ? 7.447 11.946 -24.021 1.00 82.81 118 PRO A O 1
ATOM 959 N N . ARG A 1 119 ? 6.115 10.158 -24.270 1.00 86.19 119 ARG A N 1
ATOM 960 C CA . ARG A 1 119 ? 5.028 10.728 -23.457 1.00 86.19 119 ARG A CA 1
ATOM 961 C C . ARG A 1 119 ? 5.476 10.850 -22.002 1.00 86.19 119 ARG A C 1
ATOM 963 O O . ARG A 1 119 ? 6.008 9.893 -21.448 1.00 86.19 119 ARG A O 1
ATOM 970 N N . LYS A 1 120 ? 5.208 11.990 -21.368 1.00 87.81 120 LYS A N 1
ATOM 971 C CA . LYS A 1 120 ? 5.593 12.217 -19.971 1.00 87.81 120 LYS A CA 1
ATOM 972 C C . LYS A 1 120 ? 4.791 11.335 -19.028 1.00 87.81 120 LYS A C 1
ATOM 974 O O . LYS A 1 120 ? 3.565 11.294 -19.122 1.00 87.81 120 LYS A O 1
ATOM 979 N N . PHE A 1 121 ? 5.459 10.700 -18.069 1.00 88.38 121 PHE A N 1
ATOM 980 C CA . PHE A 1 121 ? 4.803 9.879 -17.050 1.00 88.38 121 PHE A CA 1
ATOM 981 C C . PHE A 1 121 ? 3.741 10.654 -16.262 1.00 88.38 121 PHE A C 1
ATOM 983 O O . PHE A 1 121 ? 2.664 10.135 -15.982 1.00 88.38 121 PHE A O 1
ATOM 990 N N . ASN A 1 122 ? 4.012 11.923 -15.962 1.00 87.81 122 ASN A N 1
ATOM 991 C CA . ASN A 1 122 ? 3.123 12.786 -15.186 1.00 87.81 122 ASN A CA 1
ATOM 992 C C . ASN A 1 122 ? 1.798 13.110 -15.885 1.00 87.81 122 ASN A C 1
ATOM 994 O O . ASN A 1 122 ? 0.790 13.278 -15.196 1.00 87.81 122 ASN A O 1
ATOM 998 N N . ASP A 1 123 ? 1.782 13.115 -17.216 1.00 87.56 123 ASP A N 1
ATOM 999 C CA . ASP A 1 123 ? 0.600 13.453 -18.016 1.00 87.56 123 ASP A CA 1
ATOM 1000 C C . ASP A 1 123 ? -0.293 12.224 -18.276 1.00 87.56 123 ASP A C 1
ATOM 1002 O O . ASP A 1 123 ? -1.383 12.340 -18.835 1.00 87.56 123 ASP A O 1
ATOM 1006 N N . MET A 1 124 ? 0.150 11.031 -17.864 1.00 87.62 124 MET A N 1
ATOM 1007 C CA . MET A 1 124 ? -0.610 9.791 -18.016 1.00 87.62 124 MET A CA 1
ATOM 1008 C C . MET A 1 124 ? -1.757 9.687 -17.002 1.00 87.62 124 MET A C 1
ATOM 1010 O O . MET A 1 124 ? -1.690 10.207 -15.882 1.00 87.62 124 MET A O 1
ATOM 1014 N N . ASP A 1 125 ? -2.790 8.931 -17.378 1.00 89.88 125 ASP A N 1
ATOM 1015 C CA . ASP A 1 125 ? -3.872 8.551 -16.469 1.00 89.88 125 ASP A CA 1
ATOM 1016 C C . ASP A 1 125 ? -3.351 7.719 -15.282 1.00 89.88 125 ASP A C 1
ATOM 1018 O O . ASP A 1 125 ? -2.378 6.970 -15.407 1.00 89.88 125 ASP A O 1
ATOM 1022 N N . THR A 1 126 ? -4.025 7.825 -14.134 1.00 89.19 126 THR A N 1
ATOM 1023 C CA . THR A 1 126 ? -3.691 7.127 -12.885 1.00 89.19 126 THR A CA 1
ATOM 1024 C C . THR A 1 126 ? -3.517 5.624 -13.110 1.00 89.19 126 THR A C 1
ATOM 1026 O O . THR A 1 126 ? -2.513 5.052 -12.687 1.00 89.19 126 THR A O 1
ATOM 1029 N N . PHE A 1 127 ? -4.441 4.977 -13.824 1.00 90.56 127 PHE A N 1
ATOM 1030 C CA . PHE A 1 127 ? -4.371 3.533 -14.061 1.00 90.56 127 PHE A CA 1
ATOM 1031 C C . PHE A 1 127 ? -3.190 3.159 -14.963 1.00 90.56 127 PHE A C 1
ATOM 1033 O O . PHE A 1 127 ? -2.516 2.159 -14.724 1.00 90.56 127 PHE A O 1
ATOM 1040 N N . THR A 1 128 ? -2.873 3.996 -15.954 1.00 91.00 128 THR A N 1
ATOM 1041 C CA . THR A 1 128 ? -1.686 3.810 -16.802 1.00 91.00 128 THR A CA 1
ATOM 1042 C C . THR A 1 128 ? -0.397 3.959 -15.993 1.00 91.00 128 THR A C 1
ATOM 1044 O O . THR A 1 128 ? 0.503 3.131 -16.132 1.00 91.00 128 THR A O 1
ATOM 1047 N N . LYS A 1 129 ? -0.315 4.951 -15.094 1.00 91.75 129 LYS A N 1
ATOM 1048 C CA . LYS A 1 129 ? 0.828 5.123 -14.179 1.00 91.75 129 LYS A CA 1
ATOM 1049 C C . LYS A 1 129 ? 1.035 3.883 -13.314 1.00 91.75 129 LYS A C 1
ATOM 1051 O O . LYS A 1 129 ? 2.154 3.387 -13.222 1.00 91.75 129 LYS A O 1
ATOM 1056 N N . ILE A 1 130 ? -0.035 3.334 -12.743 1.00 93.06 130 ILE A N 1
ATOM 1057 C CA . ILE A 1 130 ? 0.035 2.123 -11.912 1.00 93.06 130 ILE A CA 1
ATOM 1058 C C . ILE A 1 130 ? 0.511 0.925 -12.724 1.00 93.06 130 ILE A C 1
ATOM 1060 O O . ILE A 1 130 ? 1.414 0.224 -12.278 1.00 93.06 130 ILE A O 1
ATOM 1064 N N . ARG A 1 131 ? -0.017 0.721 -13.939 1.00 92.06 131 ARG A N 1
ATOM 1065 C CA . ARG A 1 131 ? 0.479 -0.331 -14.842 1.00 92.06 131 ARG A CA 1
ATOM 1066 C C . ARG A 1 131 ? 1.967 -0.158 -15.129 1.00 92.06 131 ARG A C 1
ATOM 1068 O O . ARG A 1 131 ? 2.701 -1.143 -15.131 1.00 92.06 131 ARG A O 1
ATOM 1075 N N . VAL A 1 132 ? 2.428 1.081 -15.325 1.00 92.88 132 VAL A N 1
ATOM 1076 C CA . VAL A 1 132 ? 3.852 1.357 -15.536 1.00 92.88 132 VAL A CA 1
ATOM 1077 C C . VAL A 1 132 ? 4.686 0.948 -14.328 1.00 92.88 132 VAL A C 1
ATOM 1079 O O . VAL A 1 132 ? 5.689 0.252 -14.490 1.00 92.88 132 VAL A O 1
ATOM 1082 N N . LEU A 1 133 ? 4.278 1.364 -13.130 1.00 93.94 133 LEU A N 1
ATOM 1083 C CA . LEU A 1 133 ? 4.983 1.063 -11.885 1.00 93.94 133 LEU A CA 1
ATOM 1084 C C . LEU A 1 133 ? 4.978 -0.439 -11.576 1.00 93.94 133 LEU A C 1
ATOM 1086 O O . LEU A 1 133 ? 6.027 -0.994 -11.256 1.00 93.94 133 LEU A O 1
ATOM 1090 N N . GLN A 1 134 ? 3.840 -1.112 -11.747 1.00 94.44 134 GLN A N 1
ATOM 1091 C CA . GLN A 1 134 ? 3.706 -2.562 -11.586 1.00 94.44 134 GLN A CA 1
ATOM 1092 C C . GLN A 1 134 ? 4.602 -3.326 -12.573 1.00 94.44 134 GLN A C 1
ATOM 1094 O O . GLN A 1 134 ? 5.254 -4.315 -12.226 1.00 94.44 134 GLN A O 1
ATOM 1099 N N . GLN A 1 135 ? 4.689 -2.863 -13.818 1.00 93.12 135 GLN A N 1
ATOM 1100 C CA . GLN A 1 135 ? 5.533 -3.511 -14.811 1.00 93.12 135 GLN A CA 1
ATOM 1101 C C . GLN A 1 135 ? 7.024 -3.294 -14.513 1.00 93.12 135 GLN A C 1
ATOM 1103 O O . GLN A 1 135 ? 7.821 -4.226 -14.669 1.00 93.12 135 GLN A O 1
ATOM 1108 N N . LEU A 1 136 ? 7.402 -2.096 -14.050 1.00 93.12 136 LEU A N 1
ATOM 1109 C CA . LEU A 1 136 ? 8.759 -1.803 -13.590 1.00 93.12 136 LEU A CA 1
ATOM 1110 C C . LEU A 1 136 ? 9.132 -2.667 -12.378 1.00 93.12 136 LEU A C 1
ATOM 1112 O O . LEU A 1 136 ? 10.221 -3.239 -12.386 1.00 93.12 136 LEU A O 1
ATOM 1116 N N . SER A 1 137 ? 8.239 -2.829 -11.394 1.00 93.38 137 SER A N 1
ATOM 1117 C CA . SER A 1 137 ? 8.464 -3.706 -10.234 1.00 93.38 137 SER A CA 1
ATOM 1118 C C . SER A 1 137 ? 8.555 -5.180 -10.618 1.00 93.38 137 SER A C 1
ATOM 1120 O O . SER A 1 137 ? 9.359 -5.921 -10.068 1.00 93.38 137 SER A O 1
ATOM 1122 N N . THR A 1 138 ? 7.837 -5.614 -11.650 1.00 92.62 138 THR A N 1
ATOM 1123 C CA . THR A 1 138 ? 8.022 -6.966 -12.194 1.00 92.62 138 THR A CA 1
ATOM 1124 C C . THR A 1 138 ? 9.405 -7.127 -12.835 1.00 92.62 138 THR A C 1
ATOM 1126 O O . THR A 1 138 ? 10.055 -8.163 -12.702 1.00 92.62 138 THR A O 1
ATOM 1129 N N . TRP A 1 139 ? 9.900 -6.106 -13.539 1.00 92.56 139 TRP A N 1
ATOM 1130 C CA . TRP A 1 139 ? 11.203 -6.180 -14.202 1.00 92.56 139 TRP A CA 1
ATOM 1131 C C . TRP A 1 139 ? 12.397 -6.112 -13.257 1.00 92.56 139 TRP A C 1
ATOM 1133 O O . TRP A 1 139 ? 13.464 -6.601 -13.642 1.00 92.56 139 TRP A O 1
ATOM 1143 N N . THR A 1 140 ? 12.257 -5.541 -12.058 1.00 90.81 140 THR A N 1
ATOM 1144 C CA . THR A 1 140 ? 13.328 -5.603 -11.048 1.00 90.81 140 THR A CA 1
ATOM 1145 C C . THR A 1 140 ? 13.612 -7.058 -10.658 1.00 90.81 140 THR A C 1
ATOM 1147 O O . THR A 1 140 ? 14.773 -7.439 -10.505 1.00 90.81 140 THR A O 1
ATOM 1150 N N . LEU A 1 141 ? 12.576 -7.904 -10.621 1.00 88.81 141 LEU A N 1
ATOM 1151 C CA . LEU A 1 141 ? 12.674 -9.337 -10.325 1.00 88.81 141 LEU A CA 1
ATOM 1152 C C . LEU A 1 141 ? 13.299 -10.160 -11.462 1.00 88.81 141 LEU A C 1
ATOM 1154 O O . LEU A 1 141 ? 13.698 -11.302 -11.244 1.00 88.81 141 LEU A O 1
ATOM 1158 N N . GLY A 1 142 ? 13.473 -9.585 -12.659 1.00 85.31 142 GLY A N 1
ATOM 1159 C CA . GLY A 1 142 ? 14.208 -10.229 -13.754 1.00 85.31 142 GLY A CA 1
ATOM 1160 C C . GLY A 1 142 ? 15.672 -10.536 -13.403 1.00 85.31 142 GLY A C 1
ATOM 1161 O O . GLY A 1 142 ? 16.277 -11.417 -14.006 1.00 85.31 142 GLY A O 1
ATOM 1162 N N . ASN A 1 143 ? 16.232 -9.843 -12.406 1.00 81.31 143 ASN A N 1
ATOM 1163 C CA . ASN A 1 143 ? 17.507 -10.186 -11.781 1.00 81.31 143 ASN A CA 1
ATOM 1164 C C . ASN A 1 143 ? 17.334 -10.299 -10.257 1.00 81.31 143 ASN A C 1
ATOM 1166 O O . ASN A 1 143 ? 17.915 -9.525 -9.494 1.00 81.31 143 ASN A O 1
ATOM 1170 N N . ALA A 1 144 ? 16.496 -11.253 -9.835 1.00 84.25 144 ALA A N 1
ATOM 1171 C CA . ALA A 1 144 ? 16.101 -11.456 -8.440 1.00 84.25 144 ALA A CA 1
ATOM 1172 C C . ALA A 1 144 ? 17.283 -11.614 -7.467 1.00 84.25 144 ALA A C 1
ATOM 1174 O O . ALA A 1 144 ? 17.173 -11.203 -6.316 1.00 84.25 144 ALA A O 1
ATOM 1175 N N . GLU A 1 145 ? 18.429 -12.128 -7.924 1.00 85.75 145 GLU A N 1
ATOM 1176 C CA . GLU A 1 145 ? 19.639 -12.277 -7.103 1.00 85.75 145 GLU A CA 1
ATOM 1177 C C . GLU A 1 145 ? 20.127 -10.941 -6.524 1.00 85.75 145 GLU A C 1
ATOM 1179 O O . GLU A 1 145 ? 20.519 -10.877 -5.363 1.00 85.75 145 GLU A O 1
ATOM 1184 N N . ARG A 1 146 ? 20.008 -9.838 -7.278 1.00 86.06 146 ARG A N 1
ATOM 1185 C CA . ARG A 1 146 ? 20.385 -8.500 -6.785 1.00 86.06 146 ARG A CA 1
ATOM 1186 C C . ARG A 1 146 ? 19.526 -8.019 -5.621 1.00 86.06 146 ARG A C 1
ATOM 1188 O O . ARG A 1 146 ? 19.984 -7.194 -4.833 1.00 86.06 146 ARG A O 1
ATOM 1195 N N . ILE A 1 147 ? 18.268 -8.453 -5.579 1.00 87.19 147 ILE A N 1
ATOM 1196 C CA . ILE A 1 147 ? 17.348 -8.131 -4.489 1.00 87.19 147 ILE A CA 1
ATOM 1197 C C . ILE A 1 147 ? 17.628 -9.079 -3.324 1.00 87.19 147 ILE A C 1
ATOM 1199 O O . ILE A 1 147 ? 17.848 -8.600 -2.218 1.00 87.19 147 ILE A O 1
ATOM 1203 N N . ARG A 1 148 ? 17.739 -10.389 -3.583 1.00 87.56 148 ARG A N 1
ATOM 1204 C CA . ARG A 1 148 ? 18.045 -11.419 -2.575 1.00 87.56 148 ARG A CA 1
ATOM 1205 C C . ARG A 1 148 ? 19.302 -11.117 -1.769 1.00 87.56 148 ARG A C 1
ATOM 1207 O O . ARG A 1 148 ? 19.257 -11.182 -0.550 1.00 87.56 148 ARG A O 1
ATOM 1214 N N . GLU A 1 149 ? 20.388 -10.713 -2.428 1.00 87.81 149 GLU A N 1
ATOM 1215 C CA . GLU A 1 149 ? 21.654 -10.379 -1.759 1.00 87.81 149 GLU A CA 1
ATOM 1216 C C . GLU A 1 149 ? 21.497 -9.249 -0.728 1.00 87.81 149 GLU A C 1
ATOM 1218 O O . GLU A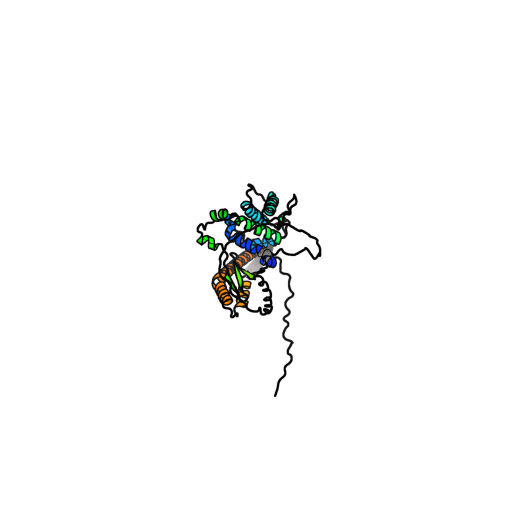 1 149 ? 22.206 -9.216 0.274 1.00 87.81 149 GLU A O 1
ATOM 1223 N N . LYS A 1 150 ? 20.550 -8.331 -0.949 1.00 86.88 150 LYS A N 1
ATOM 1224 C CA . LYS A 1 150 ? 20.310 -7.172 -0.082 1.00 86.88 150 LYS A CA 1
ATOM 1225 C C . LYS A 1 150 ? 19.220 -7.395 0.962 1.00 86.88 150 LYS A C 1
ATOM 1227 O O . LYS A 1 150 ? 19.085 -6.556 1.849 1.00 86.88 150 LYS A O 1
ATOM 1232 N N . MET A 1 151 ? 18.444 -8.470 0.850 1.00 88.19 151 MET A N 1
ATOM 1233 C CA . MET A 1 151 ? 17.406 -8.791 1.826 1.00 88.19 151 MET A CA 1
ATOM 1234 C C . MET A 1 151 ? 18.036 -9.334 3.117 1.00 88.19 151 MET A C 1
ATOM 1236 O O . MET A 1 151 ? 19.062 -10.017 3.063 1.00 88.19 151 MET A O 1
ATOM 1240 N N . PRO A 1 152 ? 17.451 -9.062 4.292 1.00 85.38 152 PRO A N 1
ATOM 1241 C CA . PRO A 1 152 ? 17.933 -9.646 5.540 1.00 85.38 152 PRO A CA 1
ATOM 1242 C C . PRO A 1 152 ? 17.715 -11.171 5.592 1.00 85.38 152 PRO A C 1
ATOM 1244 O O . PRO A 1 152 ? 18.544 -11.889 6.155 1.00 85.38 152 PRO A O 1
ATOM 1247 N N . GLU A 1 153 ? 16.657 -11.684 4.956 1.00 84.31 153 GLU A N 1
ATOM 1248 C CA . GLU A 1 153 ? 16.327 -13.112 4.867 1.00 84.31 153 GLU A CA 1
ATOM 1249 C C . GLU A 1 153 ? 17.209 -13.837 3.838 1.00 84.31 153 GLU A C 1
ATOM 1251 O O . GLU A 1 153 ? 16.838 -14.087 2.688 1.00 84.31 153 GLU A O 1
ATOM 1256 N N . GLN A 1 154 ? 18.419 -14.200 4.256 1.00 83.88 154 GLN A N 1
ATOM 1257 C CA . GLN A 1 154 ? 19.396 -14.862 3.385 1.00 83.88 154 GLN A CA 1
ATOM 1258 C C . GLN A 1 154 ? 19.133 -16.362 3.192 1.00 83.88 154 GLN A C 1
ATOM 1260 O O . GLN A 1 154 ? 19.673 -16.966 2.269 1.00 83.88 154 GLN A O 1
ATOM 1265 N N . LYS A 1 155 ? 18.325 -16.997 4.052 1.00 85.69 155 LYS A N 1
ATOM 1266 C CA . LYS A 1 155 ? 18.013 -18.427 3.920 1.00 85.69 155 LYS A CA 1
ATOM 1267 C C . LYS A 1 155 ? 16.822 -18.647 3.001 1.00 85.69 155 LYS A C 1
ATOM 1269 O O . LYS A 1 155 ? 15.767 -18.060 3.215 1.00 85.69 155 LYS A O 1
ATOM 1274 N N . ASP A 1 156 ? 16.930 -19.618 2.101 1.00 81.44 156 ASP A N 1
ATOM 1275 C CA . ASP A 1 156 ? 15.856 -20.000 1.174 1.00 81.44 156 ASP A CA 1
ATOM 1276 C C . ASP A 1 156 ? 14.501 -20.258 1.859 1.00 81.44 156 ASP A C 1
ATOM 1278 O O . ASP A 1 156 ? 13.462 -19.868 1.334 1.00 81.44 156 ASP A O 1
ATOM 1282 N N . THR A 1 157 ? 14.491 -20.875 3.047 1.00 84.06 157 THR A N 1
ATOM 1283 C CA . THR A 1 157 ? 13.264 -21.120 3.834 1.00 84.06 157 THR A CA 1
ATOM 1284 C C . THR A 1 157 ? 12.614 -19.857 4.390 1.00 84.06 157 THR A C 1
ATOM 1286 O O . THR A 1 157 ? 11.428 -19.868 4.686 1.00 84.06 157 THR A O 1
ATOM 1289 N N . GLU A 1 158 ? 13.373 -18.784 4.585 1.00 84.38 158 GLU A N 1
ATOM 1290 C CA . GLU A 1 158 ? 12.825 -17.491 5.009 1.00 84.38 158 GLU A CA 1
ATOM 1291 C C . GLU A 1 158 ? 12.320 -16.724 3.772 1.00 84.38 158 GLU A C 1
ATOM 1293 O O . GLU A 1 158 ? 11.248 -16.128 3.807 1.00 84.38 158 GLU A O 1
ATOM 1298 N N . GLN A 1 159 ? 13.005 -16.859 2.629 1.00 84.12 159 GLN A N 1
ATOM 1299 C CA . GLN A 1 159 ? 12.593 -16.262 1.350 1.00 84.12 159 GLN A CA 1
ATOM 1300 C C . GLN A 1 159 ? 11.286 -16.838 0.790 1.00 84.12 159 GLN A C 1
ATOM 1302 O O . GLN A 1 159 ? 10.599 -16.173 0.013 1.00 84.12 159 GLN A O 1
ATOM 1307 N N . THR A 1 160 ? 10.904 -18.067 1.159 1.00 84.50 160 THR A N 1
ATOM 1308 C CA . THR A 1 160 ? 9.593 -18.610 0.768 1.00 84.50 160 THR A CA 1
ATOM 1309 C C . THR A 1 160 ? 8.430 -17.815 1.349 1.00 84.50 160 THR A C 1
ATOM 1311 O O . THR A 1 160 ? 7.373 -17.802 0.723 1.00 84.50 160 THR A O 1
ATOM 1314 N N . ASN A 1 161 ? 8.638 -17.103 2.462 1.00 84.88 161 ASN A N 1
ATOM 1315 C CA . ASN A 1 161 ? 7.610 -16.283 3.104 1.00 84.88 161 ASN A CA 1
ATOM 1316 C C . ASN A 1 161 ? 7.271 -15.017 2.302 1.00 84.88 161 ASN A C 1
ATOM 1318 O O . ASN A 1 161 ? 6.240 -14.408 2.547 1.00 84.88 161 ASN A O 1
ATOM 1322 N N . TRP A 1 162 ? 8.088 -14.633 1.312 1.00 87.75 162 TRP A N 1
ATOM 1323 C CA . TRP A 1 162 ? 7.751 -13.540 0.388 1.00 87.75 162 TRP A CA 1
ATOM 1324 C C . TRP A 1 162 ? 6.616 -13.906 -0.576 1.00 87.75 162 TRP A C 1
ATOM 1326 O O . TRP A 1 162 ? 6.112 -13.053 -1.306 1.00 87.75 162 TRP A O 1
ATOM 1336 N N . ARG A 1 163 ? 6.244 -15.189 -0.653 1.00 87.25 163 ARG A N 1
ATOM 1337 C CA . ARG A 1 163 ? 5.102 -15.626 -1.451 1.00 87.25 163 ARG A CA 1
ATOM 1338 C C . ARG A 1 163 ? 3.832 -15.410 -0.650 1.00 87.25 163 ARG A C 1
ATOM 1340 O O . ARG A 1 163 ? 3.644 -16.028 0.390 1.00 87.25 163 ARG A O 1
ATOM 1347 N N . VAL A 1 164 ? 2.935 -14.607 -1.205 1.00 90.31 164 VAL A N 1
ATOM 1348 C CA . VAL A 1 164 ? 1.580 -14.471 -0.676 1.00 90.31 164 VAL A CA 1
ATOM 1349 C C . VAL A 1 164 ? 0.858 -15.809 -0.826 1.00 90.31 164 VAL A C 1
ATOM 1351 O O . VAL A 1 164 ? 0.643 -16.294 -1.941 1.00 90.31 164 VAL A O 1
ATOM 1354 N N . GLU A 1 165 ? 0.494 -16.412 0.301 1.00 91.25 165 GLU A N 1
ATOM 1355 C CA . GLU A 1 165 ? -0.304 -17.634 0.333 1.00 91.25 165 GLU A CA 1
ATOM 1356 C C . GLU A 1 165 ? -1.802 -17.323 0.259 1.00 91.25 165 GLU A C 1
ATOM 1358 O O . GLU A 1 165 ? -2.274 -16.260 0.666 1.00 91.25 165 GLU A O 1
ATOM 1363 N N . ALA A 1 166 ? -2.574 -18.276 -0.265 1.00 93.81 166 ALA A N 1
ATOM 1364 C CA . ALA A 1 166 ? -4.025 -18.182 -0.228 1.00 93.81 166 ALA A CA 1
ATOM 1365 C C . ALA A 1 166 ? -4.510 -18.241 1.227 1.00 93.81 166 ALA A C 1
ATOM 1367 O O . ALA A 1 166 ? -4.215 -19.180 1.972 1.00 93.81 166 ALA A O 1
ATOM 1368 N N . PHE A 1 167 ? -5.302 -17.250 1.618 1.00 94.00 167 PHE A N 1
ATOM 1369 C CA . PHE A 1 167 ? -5.880 -17.175 2.952 1.00 94.00 167 PHE A CA 1
ATOM 1370 C C . PHE A 1 167 ? -7.049 -18.159 3.113 1.00 94.00 167 PHE A C 1
ATOM 1372 O O . PHE A 1 167 ? -7.243 -18.750 4.176 1.00 94.00 167 PHE A O 1
ATOM 1379 N N . GLY A 1 168 ? -7.807 -18.398 2.044 1.00 94.38 168 GLY A N 1
ATOM 1380 C CA . GLY A 1 168 ? -8.849 -19.419 2.029 1.00 94.38 168 GLY A CA 1
ATOM 1381 C C . GLY A 1 168 ? -9.663 -19.431 0.746 1.00 94.38 168 GLY A C 1
ATOM 1382 O O . GLY A 1 168 ? -9.347 -18.729 -0.216 1.00 94.38 168 GLY A O 1
ATOM 1383 N N . TRP A 1 169 ? -10.723 -20.233 0.760 1.00 95.19 169 TRP A N 1
ATOM 1384 C CA . TRP A 1 169 ? -11.642 -20.406 -0.361 1.00 95.19 169 TRP A CA 1
ATOM 1385 C C . TRP A 1 169 ? -13.081 -20.262 0.107 1.00 95.19 169 TRP A C 1
ATOM 1387 O O . TRP A 1 169 ? -13.378 -20.461 1.288 1.00 95.19 169 TRP A O 1
ATOM 1397 N N . ASP A 1 170 ? -13.969 -19.940 -0.823 1.00 92.94 170 ASP A N 1
ATOM 1398 C CA . ASP A 1 170 ? -15.406 -19.984 -0.590 1.00 92.94 170 ASP A CA 1
ATOM 1399 C C . ASP A 1 170 ? -16.080 -21.157 -1.313 1.00 92.94 170 ASP A C 1
ATOM 1401 O O . ASP A 1 170 ? -15.428 -21.999 -1.932 1.00 92.94 170 ASP A O 1
ATOM 1405 N N . LYS A 1 171 ? -17.410 -21.218 -1.226 1.00 91.44 171 LYS A N 1
ATOM 1406 C CA . LYS A 1 171 ? -18.225 -22.237 -1.894 1.00 91.44 171 LYS A CA 1
ATOM 1407 C C . LYS A 1 171 ? -18.152 -22.173 -3.428 1.00 91.44 171 LYS A C 1
ATOM 1409 O O . LYS A 1 171 ? -18.513 -23.139 -4.099 1.00 91.44 171 LYS A O 1
ATOM 1414 N N . GLU A 1 172 ? -17.763 -21.033 -3.987 1.00 89.88 172 GLU A N 1
ATOM 1415 C CA . GLU A 1 172 ? -17.620 -20.810 -5.430 1.00 89.88 172 GLU A CA 1
ATOM 1416 C C . GLU A 1 172 ? -16.176 -21.051 -5.904 1.00 89.88 172 GLU A C 1
ATOM 1418 O O . GLU A 1 172 ? -15.838 -20.686 -7.028 1.00 89.88 172 GLU A O 1
ATOM 1423 N N . ASP A 1 173 ? -15.333 -21.661 -5.060 1.00 90.06 173 ASP A N 1
ATOM 1424 C CA . ASP A 1 173 ? -13.902 -21.887 -5.289 1.00 90.06 173 ASP A CA 1
ATOM 1425 C C . ASP A 1 173 ? -13.114 -20.588 -5.566 1.00 90.06 173 ASP A C 1
ATOM 1427 O O . ASP A 1 173 ? -12.004 -20.611 -6.106 1.00 90.06 173 ASP A O 1
ATOM 1431 N N . ARG A 1 174 ? -13.648 -19.427 -5.160 1.00 93.75 174 ARG A N 1
ATOM 1432 C CA . ARG A 1 174 ? -12.925 -18.154 -5.243 1.00 93.75 174 ARG A CA 1
ATOM 1433 C C . ARG A 1 174 ? -11.846 -18.129 -4.179 1.00 93.75 174 ARG A C 1
ATOM 1435 O O . ARG A 1 174 ? -12.066 -18.528 -3.037 1.00 93.75 174 ARG A O 1
ATOM 1442 N N . THR A 1 175 ? -10.672 -17.639 -4.557 1.00 95.62 175 THR A N 1
ATOM 1443 C CA . THR A 1 175 ? -9.511 -17.610 -3.665 1.00 95.62 175 THR A CA 1
ATOM 1444 C C . THR A 1 175 ? -9.427 -16.262 -2.966 1.00 95.62 175 THR A C 1
ATOM 1446 O O . THR A 1 175 ? -9.486 -15.219 -3.617 1.00 95.62 175 THR A O 1
ATOM 1449 N N . TYR A 1 176 ? -9.263 -16.283 -1.649 1.00 96.44 176 TYR A N 1
ATOM 1450 C CA . TYR A 1 176 ? -9.095 -15.095 -0.822 1.00 96.44 176 TYR A CA 1
ATOM 1451 C C . TYR A 1 176 ? -7.628 -14.891 -0.461 1.00 96.44 176 TYR A C 1
ATOM 1453 O O . TYR A 1 176 ? -6.925 -15.850 -0.142 1.00 96.44 176 TYR A O 1
ATOM 1461 N N . PHE A 1 177 ? -7.185 -13.639 -0.483 1.00 96.38 177 PHE A N 1
ATOM 1462 C CA . PHE A 1 177 ? -5.829 -13.224 -0.137 1.00 96.38 177 PHE A CA 1
ATOM 1463 C C . PHE A 1 177 ? -5.893 -12.094 0.884 1.00 96.38 177 PHE A C 1
ATOM 1465 O O . PHE A 1 177 ? -6.687 -11.170 0.727 1.00 96.38 177 PHE A O 1
ATOM 1472 N N . VAL A 1 178 ? -5.049 -12.169 1.907 1.00 95.31 178 VAL A N 1
ATOM 1473 C CA . VAL A 1 178 ? -4.783 -11.059 2.825 1.00 95.31 178 VAL A CA 1
ATOM 1474 C C . VAL A 1 178 ? -3.360 -10.618 2.530 1.00 95.31 178 VAL A C 1
ATOM 1476 O O . VAL A 1 178 ? -2.450 -11.445 2.588 1.00 95.31 178 VAL A O 1
ATOM 1479 N N . LEU A 1 179 ? -3.199 -9.368 2.107 1.00 94.69 179 LEU A N 1
ATOM 1480 C CA . LEU A 1 179 ? -1.890 -8.791 1.797 1.00 94.69 179 LEU A CA 1
ATOM 1481 C C . LEU A 1 179 ? -1.314 -8.081 3.029 1.00 94.69 179 LEU A C 1
ATOM 1483 O O . LEU A 1 179 ? -2.003 -7.920 4.036 1.00 94.69 179 LEU A O 1
ATOM 1487 N N . ASP A 1 180 ? -0.059 -7.634 2.940 1.00 91.50 180 ASP A N 1
ATOM 1488 C CA . ASP A 1 180 ? 0.647 -6.974 4.054 1.00 91.50 180 ASP A CA 1
ATOM 1489 C C . ASP A 1 180 ? 0.031 -5.618 4.455 1.00 91.50 180 ASP A C 1
ATOM 1491 O O . ASP A 1 180 ? 0.300 -5.084 5.530 1.00 91.50 180 ASP A O 1
ATOM 1495 N N . ASP A 1 181 ? -0.846 -5.066 3.615 1.00 90.00 181 ASP A N 1
ATOM 1496 C CA . ASP A 1 181 ? -1.663 -3.895 3.929 1.00 90.00 181 ASP A CA 1
ATOM 1497 C C . ASP A 1 181 ? -2.886 -4.220 4.813 1.00 90.00 181 ASP A C 1
ATOM 1499 O O . ASP A 1 181 ? -3.674 -3.325 5.134 1.00 90.00 181 ASP A O 1
ATOM 1503 N N . ASP A 1 182 ? -3.025 -5.477 5.245 1.00 92.06 182 ASP A N 1
ATOM 1504 C CA . ASP A 1 182 ? -4.158 -6.074 5.957 1.00 92.06 182 ASP A CA 1
ATOM 1505 C C . ASP A 1 182 ? -5.499 -5.983 5.199 1.00 92.06 182 ASP A C 1
ATOM 1507 O O . ASP A 1 182 ? -6.570 -6.100 5.801 1.00 92.06 182 ASP A O 1
ATOM 1511 N N . ARG A 1 183 ? -5.499 -5.771 3.878 1.00 94.25 183 ARG A N 1
ATOM 1512 C CA . ARG A 1 183 ? -6.735 -5.736 3.081 1.00 94.25 183 ARG A CA 1
ATOM 1513 C C . ARG A 1 183 ? -7.080 -7.124 2.551 1.00 94.25 183 ARG A C 1
ATOM 1515 O O . ARG A 1 183 ? -6.208 -7.907 2.169 1.00 94.25 183 ARG A O 1
ATOM 1522 N N . LEU A 1 184 ? -8.377 -7.421 2.512 1.00 95.88 184 LEU A N 1
ATOM 1523 C CA . LEU A 1 184 ? -8.899 -8.682 1.998 1.00 95.88 184 LEU A CA 1
ATOM 1524 C C . LEU A 1 184 ? -9.221 -8.534 0.517 1.00 95.88 184 LEU A C 1
ATOM 1526 O O . LEU A 1 184 ? -10.077 -7.735 0.131 1.00 95.88 184 LEU A O 1
ATOM 1530 N N . TYR A 1 185 ? -8.596 -9.370 -0.297 1.00 96.50 185 TYR A N 1
ATOM 1531 C CA . TYR A 1 185 ? -8.828 -9.450 -1.729 1.00 96.50 185 TYR A CA 1
ATOM 1532 C C . TYR A 1 185 ? -9.410 -10.804 -2.116 1.00 96.50 185 TYR A C 1
ATOM 1534 O O . TYR A 1 185 ? -9.214 -11.817 -1.441 1.00 96.50 185 TYR A O 1
ATOM 1542 N N . ARG A 1 186 ? -10.119 -10.818 -3.240 1.00 95.81 186 ARG A N 1
ATOM 1543 C CA . ARG A 1 186 ? -10.741 -11.996 -3.831 1.00 95.81 186 ARG A CA 1
ATOM 1544 C C . ARG A 1 186 ? -10.328 -12.121 -5.285 1.00 95.81 186 ARG A C 1
ATOM 1546 O O . ARG A 1 186 ? -10.482 -11.185 -6.068 1.00 95.81 186 ARG A O 1
ATOM 1553 N N . ARG A 1 187 ? -9.876 -13.317 -5.653 1.00 94.81 187 ARG A N 1
ATOM 1554 C CA . ARG A 1 187 ? -9.648 -13.722 -7.036 1.00 94.81 187 ARG A CA 1
ATOM 1555 C C . ARG A 1 187 ? -10.721 -14.710 -7.469 1.00 94.81 187 ARG A C 1
ATOM 1557 O O . ARG A 1 187 ? -10.919 -15.740 -6.826 1.00 94.81 187 ARG A O 1
ATOM 1564 N N . THR A 1 188 ? -11.379 -14.400 -8.578 1.00 93.94 188 THR A N 1
ATOM 1565 C CA . THR A 1 188 ? -12.290 -15.317 -9.268 1.00 93.94 188 THR A CA 1
ATOM 1566 C C . THR A 1 188 ? -11.606 -15.791 -10.538 1.00 93.94 188 THR A C 1
ATOM 1568 O O . THR A 1 188 ? -11.272 -14.977 -11.399 1.00 93.94 188 THR A O 1
ATOM 1571 N N . ASP A 1 189 ? -11.375 -17.094 -10.648 1.00 89.12 189 ASP A N 1
ATOM 1572 C CA . ASP A 1 189 ? -10.759 -17.669 -11.840 1.00 89.12 189 ASP A CA 1
ATOM 1573 C C . ASP A 1 189 ? -11.762 -17.670 -13.015 1.00 89.12 189 ASP A C 1
ATOM 1575 O O . ASP A 1 189 ? -12.976 -17.762 -12.792 1.00 89.12 189 ASP A O 1
ATOM 1579 N N . PRO A 1 190 ? -11.296 -17.537 -14.273 1.00 86.12 190 PRO A N 1
ATOM 1580 C CA . PRO A 1 190 ? -12.183 -17.543 -15.428 1.00 86.12 190 PRO A CA 1
ATOM 1581 C C . PRO A 1 190 ? -12.941 -18.873 -15.518 1.00 86.12 190 PRO A C 1
ATOM 1583 O O . PRO A 1 190 ? -12.397 -19.926 -15.163 1.00 86.12 190 PRO A O 1
ATOM 1586 N N . PRO A 1 191 ? -14.181 -18.866 -16.040 1.00 81.50 191 PRO A N 1
ATOM 1587 C CA . PRO A 1 191 ? -14.924 -20.099 -16.239 1.00 81.50 191 PRO A CA 1
ATOM 1588 C C . PRO A 1 191 ? -14.121 -21.032 -17.147 1.00 81.50 191 PRO A C 1
ATOM 1590 O O . PRO A 1 191 ? -13.646 -20.625 -18.211 1.00 81.50 191 PRO A O 1
ATOM 1593 N N . LEU A 1 192 ? -13.976 -22.291 -16.724 1.00 76.19 192 LEU A N 1
ATOM 1594 C CA . LEU A 1 192 ? -13.264 -23.295 -17.509 1.00 76.19 192 LEU A CA 1
ATOM 1595 C C . LEU A 1 192 ? -13.847 -23.336 -18.932 1.00 76.19 192 LEU A C 1
ATOM 1597 O O . LEU A 1 192 ? -15.076 -23.370 -19.081 1.00 76.19 192 LEU A O 1
ATOM 1601 N N . PRO A 1 193 ? -13.002 -23.342 -19.981 1.00 74.75 193 PRO A N 1
ATOM 1602 C CA . PRO A 1 193 ? -13.484 -23.375 -21.351 1.00 74.75 193 PRO A CA 1
ATOM 1603 C C . PRO A 1 193 ? -14.385 -24.595 -21.526 1.00 74.75 193 PRO A C 1
ATOM 1605 O O . PRO A 1 193 ? -14.014 -25.710 -21.146 1.00 74.75 193 PRO A O 1
ATOM 1608 N N . ALA A 1 194 ? -15.584 -24.372 -22.075 1.00 70.25 194 ALA A N 1
ATOM 1609 C CA . ALA A 1 194 ? -16.572 -25.422 -22.269 1.00 70.25 194 ALA A CA 1
ATOM 1610 C C . ALA A 1 194 ? -15.908 -26.592 -22.997 1.00 70.25 194 ALA A C 1
ATOM 1612 O O . ALA A 1 194 ? -15.410 -26.436 -24.116 1.00 70.25 194 ALA A O 1
ATOM 1613 N N . THR A 1 195 ? -15.863 -27.762 -22.353 1.00 64.19 195 THR A N 1
ATOM 1614 C CA . THR A 1 195 ? -15.276 -28.946 -22.978 1.00 64.19 195 THR A CA 1
ATOM 1615 C C . THR A 1 195 ? -15.982 -29.164 -24.314 1.00 64.19 195 THR A C 1
ATOM 1617 O O . THR A 1 195 ? -17.220 -29.186 -24.321 1.00 64.19 195 THR A O 1
ATOM 1620 N N . PRO A 1 196 ? -15.255 -29.316 -25.437 1.00 67.88 196 PRO A N 1
ATOM 1621 C CA . PRO A 1 196 ? -15.895 -29.552 -26.719 1.00 67.88 196 PRO A CA 1
ATOM 1622 C C . PRO A 1 196 ? -16.815 -30.771 -26.579 1.00 67.88 196 PRO A C 1
ATOM 1624 O O . PRO A 1 196 ? -16.398 -31.764 -25.966 1.00 67.88 196 PRO A O 1
ATOM 1627 N N . PRO A 1 197 ? -18.060 -30.710 -27.093 1.00 64.62 197 PRO A N 1
ATOM 1628 C CA . PRO A 1 197 ? -19.018 -31.791 -26.924 1.00 64.62 197 PRO A CA 1
ATOM 1629 C C . PRO A 1 197 ? -18.359 -33.099 -27.367 1.00 64.62 197 PRO A C 1
ATOM 1631 O O . PRO A 1 197 ? -17.663 -33.103 -28.393 1.00 64.62 197 PRO A O 1
ATOM 1634 N N . PRO A 1 198 ? -18.522 -34.199 -26.604 1.00 60.34 198 PRO A N 1
ATOM 1635 C CA . PRO A 1 198 ? -17.875 -35.457 -26.929 1.00 60.34 198 PRO A CA 1
ATOM 1636 C C . PRO A 1 198 ? -18.260 -35.804 -28.360 1.00 60.34 198 PRO A C 1
ATOM 1638 O O . PRO A 1 198 ? -19.441 -36.016 -28.646 1.00 60.34 198 PRO A O 1
ATOM 1641 N N . ARG A 1 199 ? -17.267 -35.794 -29.265 1.00 57.28 199 ARG A N 1
ATOM 1642 C CA . ARG A 1 199 ? -17.470 -36.121 -30.678 1.00 57.28 199 ARG A CA 1
ATOM 1643 C C . ARG A 1 199 ? -18.274 -37.407 -30.705 1.00 57.28 199 ARG A C 1
ATOM 1645 O O . ARG A 1 199 ? -17.823 -38.425 -30.170 1.00 57.28 199 ARG A O 1
ATOM 1652 N N . SER A 1 200 ? -19.489 -37.321 -31.241 1.00 53.25 200 SER A N 1
ATOM 1653 C CA . SER A 1 200 ? -20.391 -38.456 -31.338 1.00 53.25 200 SER A CA 1
ATOM 1654 C C . SER A 1 200 ? -19.590 -39.602 -31.940 1.00 53.25 200 SER A C 1
ATOM 1656 O O . SER A 1 200 ? -19.012 -39.477 -33.021 1.00 53.25 200 SER A O 1
ATOM 1658 N N . LYS A 1 201 ? -19.447 -40.696 -31.183 1.00 50.56 201 LYS A N 1
ATOM 1659 C CA . LYS A 1 201 ? -18.788 -41.901 -31.681 1.00 50.56 201 LYS A CA 1
ATOM 1660 C C . LYS A 1 201 ? -19.590 -42.324 -32.902 1.00 50.56 201 LYS A C 1
ATOM 1662 O O . LYS A 1 201 ? -20.696 -42.848 -32.763 1.00 50.56 201 LYS A O 1
ATOM 1667 N N . SER A 1 202 ? -19.071 -42.031 -34.091 1.00 47.81 202 SER A N 1
ATOM 1668 C CA . SER A 1 202 ? -19.655 -42.498 -35.334 1.00 47.81 202 SER A CA 1
ATOM 1669 C C . SER A 1 202 ? -19.774 -44.011 -35.205 1.00 47.81 202 SER A C 1
ATOM 1671 O O . SER A 1 202 ? -18.804 -44.703 -34.887 1.00 47.81 202 SER A O 1
ATOM 1673 N N . LYS A 1 203 ? -21.011 -44.511 -35.326 1.00 43.06 203 LYS A N 1
ATOM 1674 C CA . LYS A 1 203 ? -21.325 -45.939 -35.256 1.00 43.06 203 LYS A CA 1
ATOM 1675 C C . LYS A 1 203 ? -20.321 -46.676 -36.134 1.00 43.06 203 LYS A C 1
ATOM 1677 O O . LYS A 1 203 ? -20.310 -46.490 -37.351 1.00 43.06 203 LYS A O 1
ATOM 1682 N N . ALA A 1 204 ? -19.471 -47.484 -35.506 1.00 41.88 204 ALA A N 1
ATOM 1683 C CA . ALA A 1 204 ? -18.520 -48.319 -36.209 1.00 41.88 204 ALA A CA 1
ATOM 1684 C C . ALA A 1 204 ? -19.303 -49.210 -37.181 1.00 41.88 204 ALA A C 1
ATOM 1686 O O . ALA A 1 204 ? -20.045 -50.099 -36.760 1.00 41.88 204 ALA A O 1
ATOM 1687 N N . LYS A 1 205 ? -19.166 -48.958 -38.490 1.00 41.66 205 LYS A N 1
ATOM 1688 C CA . LYS A 1 205 ? -19.580 -49.929 -39.502 1.00 41.66 205 LYS A CA 1
ATOM 1689 C C . LYS A 1 205 ? -18.784 -51.207 -39.248 1.00 41.66 205 LYS A C 1
ATOM 1691 O O . LYS A 1 205 ? -17.554 -51.178 -39.194 1.00 41.66 205 LYS A O 1
ATOM 1696 N N . ALA A 1 206 ? -19.502 -52.310 -39.067 1.00 40.94 206 ALA A N 1
ATOM 1697 C CA . ALA A 1 206 ? -18.927 -53.631 -38.884 1.00 40.94 206 ALA A CA 1
ATOM 1698 C C . ALA A 1 206 ? -17.985 -53.960 -40.056 1.00 40.94 206 ALA A C 1
ATOM 1700 O O . ALA A 1 206 ? -18.411 -53.990 -41.210 1.00 40.94 206 ALA A O 1
ATOM 1701 N N . LYS A 1 207 ? -16.701 -54.198 -39.765 1.00 47.47 207 LYS A N 1
ATOM 1702 C CA . LYS A 1 207 ? -15.772 -54.808 -40.727 1.00 47.47 207 LYS A CA 1
ATOM 1703 C C . LYS A 1 207 ? -15.949 -56.332 -40.703 1.00 47.47 207 LYS A C 1
ATOM 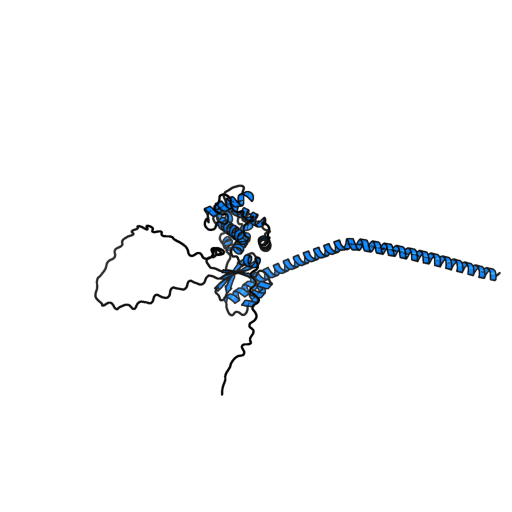1705 O O . LYS A 1 207 ? -16.049 -56.893 -39.609 1.00 47.47 207 LYS A O 1
ATOM 1710 N N . PRO A 1 208 ? -15.934 -57.024 -41.857 1.00 42.22 208 PRO A N 1
ATOM 1711 C CA . PRO A 1 208 ? -15.902 -58.477 -41.869 1.00 42.22 208 PRO A CA 1
ATOM 1712 C C . PRO A 1 208 ? -14.505 -58.981 -41.475 1.00 42.22 208 PRO A C 1
ATOM 1714 O O . PRO A 1 208 ? -13.479 -58.384 -41.804 1.00 42.22 208 PRO A O 1
ATOM 1717 N N . LYS A 1 209 ? -14.485 -60.093 -40.735 1.00 43.03 209 LYS A N 1
ATOM 1718 C CA . LYS A 1 209 ? -13.286 -60.840 -40.323 1.00 43.03 209 LYS A CA 1
ATOM 1719 C C . LYS A 1 209 ? -12.545 -61.427 -41.529 1.00 43.03 209 LYS A C 1
ATOM 1721 O O . LYS A 1 209 ? -13.219 -62.000 -42.373 1.00 43.03 209 LYS A O 1
ATOM 1726 N N . LYS A 1 210 ? -11.200 -61.404 -41.497 1.00 37.28 210 LYS A N 1
ATOM 1727 C CA . LYS A 1 210 ? -10.183 -62.444 -41.861 1.00 37.28 210 LYS A CA 1
ATOM 1728 C C . LYS A 1 210 ? -8.805 -61.745 -41.957 1.00 37.28 210 LYS A C 1
ATOM 1730 O O . LYS A 1 210 ? -8.772 -60.585 -42.328 1.00 37.28 210 LYS A O 1
ATOM 1735 N N . THR A 1 211 ? -7.616 -62.291 -41.704 1.00 36.56 211 THR A N 1
ATOM 1736 C CA . THR A 1 211 ? -7.065 -63.411 -40.921 1.00 36.56 211 THR A CA 1
ATOM 1737 C C . THR A 1 211 ? -5.570 -63.082 -40.725 1.00 36.56 211 THR A C 1
ATOM 1739 O O . THR A 1 211 ? -4.951 -62.532 -41.626 1.00 36.56 211 THR A O 1
ATOM 1742 N N . LYS A 1 212 ? -5.032 -63.430 -39.550 1.00 37.25 212 LYS A N 1
ATOM 1743 C CA . LYS A 1 212 ? -3.659 -63.877 -39.210 1.00 37.25 212 LYS A CA 1
ATOM 1744 C C . LYS A 1 212 ? -2.467 -63.411 -40.088 1.00 37.25 212 LYS A C 1
ATOM 1746 O O . LYS A 1 212 ? -2.306 -63.869 -41.212 1.00 37.25 212 LYS A O 1
ATOM 1751 N N . GLY A 1 213 ? -1.539 -62.659 -39.487 1.00 37.44 213 GLY A N 1
ATOM 1752 C CA . GLY A 1 213 ? -0.190 -62.418 -40.017 1.00 37.44 213 GLY A CA 1
ATOM 1753 C C . GLY A 1 213 ? 0.740 -61.835 -38.948 1.00 37.44 213 GLY A C 1
ATOM 1754 O O . GLY A 1 213 ? 0.401 -60.868 -38.280 1.00 37.44 213 GLY A O 1
ATOM 1755 N N . THR A 1 214 ? 1.865 -62.499 -38.726 1.00 35.53 214 THR A N 1
ATOM 1756 C CA . THR A 1 214 ? 2.789 -62.414 -37.583 1.00 35.53 214 THR A CA 1
ATOM 1757 C C . THR A 1 214 ? 3.860 -61.318 -37.683 1.00 35.53 214 THR A C 1
ATOM 1759 O O . THR A 1 214 ? 4.299 -61.009 -38.780 1.00 35.53 214 THR A O 1
ATOM 1762 N N . ARG A 1 215 ? 4.337 -60.857 -36.507 1.00 36.12 215 ARG A N 1
ATOM 1763 C CA . ARG A 1 215 ? 5.683 -60.321 -36.159 1.00 36.12 215 ARG A CA 1
ATOM 1764 C C . ARG A 1 215 ? 6.422 -59.455 -37.202 1.00 36.12 215 ARG A C 1
ATOM 1766 O O . ARG A 1 215 ? 6.908 -59.986 -38.188 1.00 36.12 215 ARG A O 1
ATOM 1773 N N . ALA A 1 216 ? 6.772 -58.219 -36.827 1.00 34.53 216 ALA A N 1
ATOM 1774 C CA . ALA A 1 216 ? 8.165 -57.846 -36.517 1.00 34.53 216 ALA A CA 1
ATOM 1775 C C . ALA A 1 216 ? 8.331 -56.340 -36.248 1.00 34.53 216 ALA A C 1
ATOM 1777 O O . ALA A 1 216 ? 7.806 -55.481 -36.946 1.00 34.53 216 ALA A O 1
ATOM 1778 N N . SER A 1 217 ? 9.143 -56.069 -35.231 1.00 41.59 217 SER A N 1
ATOM 1779 C CA . SER A 1 217 ? 9.752 -54.789 -34.885 1.00 41.59 217 SER A CA 1
ATOM 1780 C C . SER A 1 217 ? 10.637 -54.251 -36.019 1.00 41.59 217 SER A C 1
ATOM 1782 O O . SER A 1 217 ? 11.512 -54.981 -36.490 1.00 41.59 217 SER A O 1
ATOM 1784 N N . LYS A 1 218 ? 10.489 -52.969 -36.400 1.00 36.84 218 LYS A N 1
ATOM 1785 C CA . LYS A 1 218 ? 11.637 -52.150 -36.834 1.00 36.84 218 LYS A CA 1
ATOM 1786 C C . LYS A 1 218 ? 11.380 -50.636 -36.809 1.00 36.84 218 LYS A C 1
ATOM 1788 O O . LYS A 1 218 ? 10.577 -50.082 -37.546 1.00 36.84 218 LYS A O 1
ATOM 1793 N N . ARG A 1 219 ? 12.177 -50.008 -35.950 1.00 39.28 219 ARG A N 1
ATOM 1794 C CA . ARG A 1 219 ? 12.587 -48.605 -35.812 1.00 39.28 219 ARG A CA 1
ATOM 1795 C C . ARG A 1 219 ? 12.908 -47.897 -37.146 1.00 39.28 219 ARG A C 1
ATOM 1797 O O . ARG A 1 219 ? 13.722 -48.415 -37.906 1.00 39.28 219 ARG A O 1
ATOM 1804 N N . ARG A 1 220 ? 12.376 -46.682 -37.357 1.00 35.12 220 ARG A N 1
ATOM 1805 C CA . ARG A 1 220 ? 12.888 -45.554 -38.194 1.00 35.12 220 ARG A CA 1
ATOM 1806 C C . ARG A 1 220 ? 11.778 -44.489 -38.291 1.00 35.12 220 ARG A C 1
ATOM 1808 O O . ARG A 1 220 ? 10.624 -44.876 -38.297 1.00 35.12 220 ARG A O 1
ATOM 1815 N N . ARG A 1 221 ? 11.990 -43.180 -38.439 1.00 32.97 221 ARG A N 1
ATOM 1816 C CA . ARG A 1 221 ? 13.138 -42.253 -38.442 1.00 32.97 221 ARG A CA 1
ATOM 1817 C C . ARG A 1 221 ? 12.504 -40.846 -38.449 1.00 32.97 221 ARG A C 1
ATOM 1819 O O . ARG A 1 221 ? 11.427 -40.695 -39.013 1.00 32.97 221 ARG A O 1
ATOM 1826 N N . LEU A 1 222 ? 13.181 -39.849 -37.881 1.00 34.03 222 LEU A N 1
ATOM 1827 C CA . LEU A 1 222 ? 12.892 -38.429 -38.111 1.00 34.03 222 LEU A CA 1
ATOM 1828 C C . LEU A 1 222 ? 13.075 -38.048 -39.595 1.00 34.03 222 LEU A C 1
ATOM 1830 O O . LEU A 1 222 ? 14.040 -38.494 -40.221 1.00 34.03 222 LEU A O 1
ATOM 1834 N N . SER A 1 223 ? 12.199 -37.161 -40.071 1.00 30.67 223 SER A N 1
ATOM 1835 C CA . SER A 1 223 ? 12.374 -36.205 -41.182 1.00 30.67 223 SER A CA 1
ATOM 1836 C C . SER A 1 223 ? 11.258 -35.154 -41.024 1.00 30.67 223 SER A C 1
ATOM 1838 O O . SER A 1 223 ? 10.096 -35.538 -41.099 1.00 30.67 223 SER A O 1
ATOM 1840 N N . THR A 1 224 ? 11.448 -33.940 -40.496 1.00 26.81 224 THR A N 1
ATOM 1841 C CA . THR A 1 224 ? 12.110 -32.718 -41.014 1.00 26.81 224 THR A CA 1
ATOM 1842 C C . THR A 1 224 ? 11.711 -32.271 -42.425 1.00 26.81 224 THR A C 1
ATOM 1844 O O . THR A 1 224 ? 12.061 -32.943 -43.394 1.00 26.81 224 THR A O 1
ATOM 1847 N N . SER A 1 225 ? 11.155 -31.045 -42.450 1.00 30.81 225 SER A N 1
ATOM 1848 C CA . SER A 1 225 ? 11.052 -30.028 -43.521 1.00 30.81 225 SER A CA 1
ATOM 1849 C C . SER A 1 225 ? 9.714 -29.923 -44.278 1.00 30.81 225 SER A C 1
ATOM 1851 O O . SER A 1 225 ? 9.108 -30.961 -44.538 1.00 30.81 225 SER A O 1
ATOM 1853 N N . PRO A 1 226 ? 9.316 -28.732 -44.779 1.00 39.03 226 PRO A N 1
ATOM 1854 C CA . PRO A 1 226 ? 9.378 -27.382 -44.193 1.00 39.03 226 PRO A CA 1
ATOM 1855 C C . PRO A 1 226 ? 8.008 -26.662 -44.215 1.00 39.03 226 PRO A C 1
ATOM 1857 O O . PRO A 1 226 ? 7.125 -26.982 -45.005 1.00 39.03 226 PRO A O 1
ATOM 1860 N N . LEU A 1 227 ? 7.867 -25.660 -43.344 1.00 34.00 227 LEU A N 1
ATOM 1861 C CA . LEU A 1 227 ? 6.843 -24.619 -43.432 1.00 34.00 227 LEU A CA 1
ATOM 1862 C C . LEU A 1 227 ? 7.325 -23.565 -44.432 1.00 34.00 227 LEU A C 1
ATOM 1864 O O . LEU A 1 227 ? 8.367 -22.957 -44.196 1.00 34.00 227 LEU A O 1
ATOM 1868 N N . GLU A 1 228 ? 6.553 -23.333 -45.488 1.00 32.59 228 GLU A N 1
ATOM 1869 C CA . GLU A 1 228 ? 6.521 -22.036 -46.156 1.00 32.59 228 GLU A CA 1
ATOM 1870 C C . GLU A 1 228 ? 5.102 -21.475 -46.122 1.00 32.59 228 GLU A C 1
ATOM 1872 O O . GLU A 1 228 ? 4.100 -22.187 -46.182 1.00 32.59 228 GLU A O 1
ATOM 1877 N N . SER A 1 229 ? 5.121 -20.171 -45.912 1.00 27.56 229 SER A N 1
ATOM 1878 C CA . SER A 1 229 ? 4.082 -19.172 -45.772 1.00 27.56 229 SER A CA 1
ATOM 1879 C C . SER A 1 229 ? 3.052 -19.155 -46.893 1.00 27.56 229 SER A C 1
ATOM 1881 O O . SER A 1 229 ? 3.421 -19.209 -48.062 1.00 27.56 229 SER A O 1
ATOM 1883 N N . ASP A 1 230 ? 1.806 -18.875 -46.521 1.00 29.56 230 ASP A N 1
ATOM 1884 C CA . ASP A 1 230 ? 1.024 -17.909 -47.281 1.00 29.56 230 ASP A CA 1
ATOM 1885 C C . ASP A 1 230 ? 0.297 -16.973 -46.314 1.00 29.56 230 ASP A C 1
ATOM 1887 O O . ASP A 1 230 ? -0.265 -17.401 -45.300 1.00 29.56 230 ASP A O 1
ATOM 1891 N N . VAL A 1 231 ? 0.438 -15.686 -46.593 1.00 30.06 231 VAL A N 1
ATOM 1892 C CA . VAL A 1 231 ? -0.017 -14.554 -45.798 1.00 30.06 231 VAL A CA 1
ATOM 1893 C C . VAL A 1 231 ? -1.009 -13.836 -46.690 1.00 30.06 231 VAL A C 1
ATOM 1895 O O . VAL A 1 231 ? -0.595 -13.203 -47.651 1.00 30.06 231 VAL A O 1
ATOM 1898 N N . GLU A 1 232 ? -2.292 -13.890 -46.357 1.00 31.91 232 GLU A N 1
ATOM 1899 C CA . GLU A 1 232 ? -3.249 -12.902 -46.850 1.00 31.91 232 GLU A CA 1
ATOM 1900 C C . GLU A 1 232 ? -4.012 -12.342 -45.648 1.00 31.91 232 GLU A C 1
ATOM 1902 O O . GLU A 1 232 ? -4.861 -12.991 -45.032 1.00 31.91 232 GLU A O 1
ATOM 1907 N N . GLN A 1 233 ? -3.586 -11.138 -45.266 1.00 30.86 233 GLN A N 1
ATOM 1908 C CA . GLN A 1 233 ? -4.374 -10.152 -44.542 1.00 30.86 233 GLN A CA 1
ATOM 1909 C C . GLN A 1 233 ? -5.301 -9.450 -45.537 1.00 30.86 233 GLN A C 1
ATOM 1911 O O . GLN A 1 233 ? -4.877 -9.169 -46.651 1.00 30.86 233 GLN A O 1
ATOM 1916 N N . GLU A 1 234 ? -6.519 -9.150 -45.098 1.00 29.17 234 GLU A N 1
ATOM 1917 C CA . GLU A 1 234 ? -7.179 -7.828 -45.108 1.00 29.17 234 GLU A CA 1
ATOM 1918 C C . GLU A 1 234 ? -8.533 -8.046 -44.389 1.00 29.17 234 GLU A C 1
ATOM 1920 O O . GLU A 1 234 ? -9.265 -8.984 -44.700 1.00 29.17 234 GLU A O 1
ATOM 1925 N N . GLU A 1 235 ? -8.748 -7.491 -43.187 1.00 31.64 235 GLU A N 1
ATOM 1926 C CA . GLU A 1 235 ? -9.228 -6.115 -42.910 1.00 31.64 235 GLU A CA 1
ATOM 1927 C C . GLU A 1 235 ? -10.594 -5.839 -43.575 1.00 31.64 235 GLU A C 1
ATOM 1929 O O . GLU A 1 235 ? -10.813 -6.171 -44.727 1.00 31.64 235 GLU A O 1
ATOM 1934 N N . ASP A 1 236 ? -11.619 -5.258 -42.963 1.00 29.52 236 ASP A N 1
ATOM 1935 C CA . ASP A 1 236 ? -11.824 -4.603 -41.678 1.00 29.52 236 ASP A CA 1
ATOM 1936 C C . ASP A 1 236 ? -13.339 -4.680 -41.385 1.00 29.52 236 ASP A C 1
ATOM 1938 O O . ASP A 1 236 ? -14.181 -4.701 -42.287 1.00 29.52 236 ASP A O 1
ATOM 1942 N N . GLY A 1 237 ? -13.681 -4.740 -40.107 1.00 30.42 237 GLY A N 1
ATOM 1943 C CA . GLY A 1 237 ? -15.037 -4.670 -39.583 1.00 30.42 237 GLY A CA 1
ATOM 1944 C C . GLY A 1 237 ? -14.987 -3.814 -38.332 1.00 30.42 237 GLY A C 1
ATOM 1945 O O . GLY A 1 237 ? -15.099 -4.320 -37.218 1.00 30.42 237 GLY A O 1
ATOM 1946 N N . THR A 1 238 ? -14.742 -2.529 -38.558 1.00 41.69 238 THR A N 1
ATOM 1947 C CA . THR A 1 238 ? -14.557 -1.446 -37.599 1.00 41.69 238 THR A CA 1
ATOM 1948 C C . THR A 1 238 ? -15.663 -1.450 -36.537 1.00 41.69 238 THR A C 1
ATOM 1950 O O . THR A 1 238 ? -16.791 -1.023 -36.787 1.00 41.69 238 THR A O 1
ATOM 1953 N N . GLN A 1 239 ? -15.349 -1.925 -35.329 1.00 35.06 239 GLN A N 1
ATOM 1954 C CA . GLN A 1 239 ? -16.149 -1.693 -34.124 1.00 35.06 239 GLN A CA 1
ATOM 1955 C C . GLN A 1 239 ? -15.217 -1.384 -32.945 1.00 35.06 239 GLN A C 1
ATOM 1957 O O . GLN A 1 239 ? -14.515 -2.257 -32.442 1.00 35.06 239 GLN A O 1
ATOM 1962 N N . ASP A 1 240 ? -15.219 -0.104 -32.568 1.00 30.09 240 ASP A N 1
ATOM 1963 C CA . ASP A 1 240 ? -14.755 0.500 -31.312 1.00 30.09 240 ASP A CA 1
ATOM 1964 C C . ASP A 1 240 ? -13.437 -0.014 -30.704 1.00 30.09 240 ASP A C 1
ATOM 1966 O O . ASP A 1 240 ? -13.393 -0.805 -29.761 1.00 30.09 240 ASP A O 1
ATOM 1970 N N . ALA A 1 241 ? -12.330 0.548 -31.189 1.00 36.19 241 ALA A N 1
ATOM 1971 C CA . ALA A 1 241 ? -10.996 0.427 -30.601 1.00 36.19 241 ALA A CA 1
ATOM 1972 C C . ALA A 1 241 ? -10.724 1.476 -29.497 1.00 36.19 241 ALA A C 1
ATOM 1974 O O . ALA A 1 241 ? -9.594 1.929 -29.326 1.00 36.19 241 ALA A O 1
ATOM 1975 N N . SER A 1 242 ? -11.742 1.870 -28.729 1.00 36.78 242 SER A N 1
ATOM 1976 C CA . SER A 1 242 ? -11.544 2.630 -27.492 1.00 36.78 242 SER A CA 1
ATOM 1977 C C . SER A 1 242 ? -12.172 1.846 -26.340 1.00 36.78 242 SER A C 1
ATOM 1979 O O . SER A 1 242 ? -13.353 1.537 -26.391 1.00 36.78 242 SER A O 1
ATOM 1981 N N . THR A 1 243 ? -11.378 1.486 -25.324 1.00 35.19 243 THR A N 1
ATOM 1982 C CA . THR A 1 243 ? -11.765 0.775 -24.076 1.00 35.19 243 THR A CA 1
ATOM 1983 C C . THR A 1 243 ? -11.841 -0.763 -24.054 1.00 35.19 243 THR A C 1
ATOM 1985 O O . THR A 1 243 ? -12.531 -1.327 -23.210 1.00 35.19 243 THR A O 1
ATOM 1988 N N . ARG A 1 244 ? -11.045 -1.496 -24.845 1.00 43.53 244 ARG A N 1
ATOM 1989 C CA . ARG A 1 244 ? -10.625 -2.833 -24.371 1.00 43.53 244 ARG A CA 1
ATOM 1990 C C . ARG A 1 244 ? -9.461 -2.644 -23.407 1.00 43.53 244 ARG A C 1
ATOM 1992 O O . ARG A 1 244 ? -8.330 -2.454 -23.841 1.00 43.53 244 ARG A O 1
ATOM 1999 N N . GLU A 1 245 ? -9.748 -2.624 -22.108 1.00 52.78 245 GLU A N 1
ATOM 2000 C CA . GLU A 1 245 ? -8.716 -2.862 -21.099 1.00 52.78 245 GLU A CA 1
ATOM 2001 C C . GLU A 1 245 ? -8.035 -4.181 -21.477 1.00 52.78 245 GLU A C 1
ATOM 2003 O O . GLU A 1 245 ? -8.689 -5.222 -21.537 1.00 52.78 245 GLU A O 1
ATOM 2008 N N . GLU A 1 246 ? -6.762 -4.122 -21.877 1.00 56.75 246 GLU A N 1
ATOM 2009 C CA . GLU A 1 246 ? -5.997 -5.330 -22.171 1.00 56.75 246 GLU A CA 1
ATOM 2010 C C . GLU A 1 246 ? -6.073 -6.240 -20.946 1.00 56.75 246 GLU A C 1
ATOM 2012 O O . GLU A 1 246 ? -5.724 -5.826 -19.843 1.00 56.75 246 GLU A O 1
ATOM 2017 N N . ASP A 1 247 ? -6.563 -7.463 -21.139 1.00 65.00 247 ASP A N 1
ATOM 2018 C CA . ASP A 1 247 ? -6.698 -8.455 -20.079 1.00 65.00 247 ASP A CA 1
ATOM 2019 C C . ASP A 1 247 ? -5.309 -8.977 -19.687 1.00 65.00 247 ASP A C 1
ATOM 2021 O O . ASP A 1 247 ? -4.806 -9.989 -20.180 1.00 65.00 247 ASP A O 1
ATOM 2025 N N . THR A 1 248 ? -4.650 -8.217 -18.819 1.00 69.50 248 THR A N 1
ATOM 2026 C CA . THR A 1 248 ? -3.311 -8.486 -18.292 1.00 69.50 248 THR A CA 1
ATOM 2027 C C . THR A 1 248 ? -3.315 -9.572 -17.216 1.00 69.50 248 THR A C 1
ATOM 2029 O O . THR A 1 248 ? -2.244 -10.049 -16.838 1.00 69.50 248 THR A O 1
ATOM 2032 N N . PHE A 1 249 ? -4.498 -9.988 -16.751 1.00 80.69 249 PHE A N 1
ATOM 2033 C CA . PHE A 1 249 ? -4.686 -10.941 -15.657 1.00 80.69 249 PHE A CA 1
ATOM 2034 C C . PHE A 1 249 ? -5.203 -12.313 -16.124 1.00 80.69 249 PHE A C 1
ATOM 2036 O O . PHE A 1 249 ? -5.514 -13.180 -15.309 1.00 80.69 249 PHE A O 1
ATOM 2043 N N . GLY A 1 250 ? -5.261 -12.545 -17.440 1.00 79.12 250 GLY A N 1
ATOM 2044 C CA . GLY A 1 250 ? -5.578 -13.852 -18.020 1.00 79.12 250 GLY A CA 1
ATOM 2045 C C . GLY A 1 250 ? -7.027 -14.289 -17.801 1.00 79.12 250 GLY A C 1
ATOM 2046 O O . GLY A 1 250 ? -7.292 -15.479 -17.624 1.00 79.12 250 GLY A O 1
ATOM 2047 N N . GLY A 1 251 ? -7.956 -13.338 -17.775 1.00 82.56 251 GLY A N 1
ATOM 2048 C CA . GLY A 1 251 ? -9.393 -13.557 -17.626 1.00 82.56 251 GLY A CA 1
ATOM 2049 C C . GLY A 1 251 ? -9.843 -13.745 -16.182 1.00 82.56 251 GLY A C 1
ATOM 2050 O O . GLY A 1 251 ? -11.034 -13.926 -15.928 1.00 82.56 251 GLY A O 1
ATOM 2051 N N . MET A 1 252 ? -8.909 -13.717 -15.229 1.00 90.31 252 MET A N 1
ATOM 2052 C CA . MET A 1 252 ? -9.225 -13.725 -13.806 1.00 90.31 252 MET A CA 1
ATOM 2053 C C . MET A 1 252 ? -9.817 -12.373 -13.400 1.00 90.31 252 MET A C 1
ATOM 2055 O O . MET A 1 252 ? -9.446 -11.324 -13.924 1.00 90.31 252 MET A O 1
ATOM 2059 N N . LYS A 1 253 ? -10.726 -12.385 -12.426 1.00 92.12 253 LYS A N 1
ATOM 2060 C CA . LYS A 1 253 ? -11.267 -11.170 -11.814 1.00 92.12 253 LYS A CA 1
ATOM 2061 C C . LYS A 1 253 ? -10.607 -10.947 -10.460 1.00 92.12 253 LYS A C 1
ATOM 2063 O O . LYS A 1 253 ? -10.564 -11.873 -9.649 1.00 92.12 253 LYS A O 1
ATOM 2068 N N . TRP A 1 254 ? -10.136 -9.731 -10.214 1.00 94.56 254 TRP A N 1
ATOM 2069 C CA . TRP A 1 254 ? -9.600 -9.295 -8.926 1.00 94.56 254 TRP A CA 1
ATOM 2070 C C . TRP A 1 254 ? -10.539 -8.277 -8.286 1.00 94.56 254 TRP A C 1
ATOM 2072 O O . TRP A 1 254 ? -11.038 -7.384 -8.967 1.00 94.56 254 TRP A O 1
ATOM 2082 N N . GLU A 1 255 ? -10.816 -8.433 -6.994 1.00 94.56 255 GLU A N 1
ATOM 2083 C CA . GLU A 1 255 ? -11.725 -7.561 -6.249 1.00 94.56 255 GLU A CA 1
ATOM 2084 C C . GLU A 1 255 ? -11.195 -7.323 -4.832 1.00 94.56 255 GLU A C 1
ATOM 2086 O O . GLU A 1 255 ? -10.777 -8.259 -4.150 1.00 94.56 255 GLU A O 1
ATOM 2091 N N . CYS A 1 256 ? -11.241 -6.077 -4.370 1.00 95.31 256 CYS A N 1
ATOM 2092 C CA . CYS A 1 256 ? -10.995 -5.721 -2.979 1.00 95.31 256 CYS A CA 1
ATOM 2093 C C . CYS A 1 256 ? -12.307 -5.862 -2.203 1.00 95.31 256 CYS A C 1
ATOM 2095 O O . CYS A 1 256 ? -13.298 -5.206 -2.520 1.00 95.31 256 CYS A O 1
ATOM 2097 N N . VAL A 1 257 ? -12.326 -6.765 -1.225 1.00 94.69 257 VAL A N 1
ATOM 2098 C CA . VAL A 1 257 ? -13.534 -7.147 -0.482 1.00 94.69 257 VAL A CA 1
ATOM 2099 C C . VAL A 1 257 ? -13.666 -6.362 0.814 1.00 94.69 257 VAL A C 1
ATOM 2101 O O . VAL A 1 257 ? -14.767 -5.926 1.136 1.00 94.69 257 VAL A O 1
ATOM 2104 N N . ALA A 1 258 ? -12.574 -6.201 1.565 1.00 94.00 258 ALA A N 1
ATOM 2105 C CA . ALA A 1 258 ? -12.608 -5.499 2.843 1.00 94.00 258 ALA A CA 1
ATOM 2106 C C . ALA A 1 258 ? -11.331 -4.695 3.090 1.00 94.00 258 ALA A C 1
ATOM 2108 O O . ALA A 1 258 ? -10.221 -5.205 2.920 1.00 94.00 258 ALA A O 1
ATOM 2109 N N . VAL A 1 259 ? -11.509 -3.443 3.518 1.00 92.81 259 VAL A N 1
ATOM 2110 C CA . VAL A 1 259 ? -10.418 -2.527 3.884 1.00 92.81 259 VAL A CA 1
ATOM 2111 C C . VAL A 1 259 ? -10.561 -2.090 5.337 1.00 92.81 259 VAL A C 1
ATOM 2113 O O . VAL A 1 259 ? -9.598 -2.109 6.098 1.00 92.81 259 VAL A O 1
ATOM 2116 N N . THR A 1 260 ? -11.769 -1.695 5.733 1.00 92.56 260 THR A N 1
ATOM 2117 C CA . THR A 1 260 ? -12.060 -1.188 7.074 1.00 92.56 260 THR A CA 1
ATOM 2118 C C . THR A 1 260 ? -12.588 -2.283 7.996 1.00 92.56 260 THR A C 1
ATOM 2120 O O . THR A 1 260 ? -13.050 -3.336 7.555 1.00 92.56 260 THR A O 1
ATOM 2123 N N . LEU A 1 261 ? -12.574 -2.014 9.305 1.00 93.25 261 LEU A N 1
ATOM 2124 C CA . LEU A 1 261 ? -13.181 -2.900 10.301 1.00 93.25 261 LEU A CA 1
ATOM 2125 C C . LEU A 1 261 ? -14.669 -3.166 10.010 1.00 93.25 261 LEU A C 1
ATOM 2127 O O . LEU A 1 261 ? -15.159 -4.269 10.243 1.00 93.25 261 LEU A O 1
ATOM 2131 N N . GLU A 1 262 ? -15.386 -2.165 9.501 1.00 94.19 262 GLU A N 1
ATOM 2132 C CA . GLU A 1 262 ? -16.801 -2.286 9.143 1.00 94.19 262 GLU A CA 1
ATOM 2133 C C . GLU A 1 262 ? -16.986 -3.239 7.957 1.00 94.19 262 GLU A C 1
ATOM 2135 O O . GLU A 1 262 ? -17.827 -4.137 8.032 1.00 94.19 262 GLU A O 1
ATOM 2140 N N . ASP A 1 263 ? -16.136 -3.130 6.932 1.00 94.56 263 ASP A N 1
ATOM 2141 C CA . ASP A 1 263 ? -16.162 -4.027 5.771 1.00 94.56 263 ASP A CA 1
ATOM 2142 C C . ASP A 1 263 ? -15.877 -5.476 6.178 1.00 94.56 263 ASP A C 1
ATOM 2144 O O . ASP A 1 263 ? -16.565 -6.400 5.743 1.00 94.56 263 ASP A O 1
ATOM 2148 N N . TYR A 1 264 ? -14.890 -5.686 7.055 1.00 95.00 264 TYR A N 1
ATOM 2149 C CA . TYR A 1 264 ? -14.550 -7.014 7.564 1.00 95.00 264 TYR A CA 1
ATOM 2150 C C . TYR A 1 264 ? -15.696 -7.633 8.367 1.00 95.00 264 TYR A C 1
ATOM 2152 O O . TYR A 1 264 ? -16.028 -8.803 8.162 1.00 95.00 264 TYR A O 1
ATOM 2160 N N . ASN A 1 265 ? -16.326 -6.858 9.253 1.00 94.38 265 ASN A N 1
ATOM 2161 C CA . ASN A 1 265 ? -17.483 -7.324 10.015 1.00 94.38 265 ASN A CA 1
ATOM 2162 C C . ASN A 1 265 ? -18.661 -7.654 9.089 1.00 94.38 265 ASN A C 1
ATOM 2164 O O . ASN A 1 265 ? -19.241 -8.734 9.210 1.00 94.38 265 ASN A O 1
ATOM 2168 N N . GLY A 1 266 ? -18.958 -6.787 8.116 1.00 94.94 266 GLY A N 1
ATOM 2169 C CA . GLY A 1 266 ? -20.004 -7.025 7.120 1.00 94.94 266 GLY A CA 1
ATOM 2170 C C . GLY A 1 266 ? -19.735 -8.270 6.271 1.00 94.94 266 GLY A C 1
ATOM 2171 O O . GLY A 1 266 ? -20.627 -9.101 6.073 1.00 94.94 266 GLY A O 1
ATOM 2172 N N . PHE A 1 267 ? -18.488 -8.462 5.833 1.00 94.81 267 PHE A N 1
ATOM 2173 C CA . PHE A 1 267 ? -18.084 -9.652 5.091 1.00 94.81 267 PHE A CA 1
ATOM 2174 C C . PHE A 1 267 ? -18.250 -10.918 5.934 1.00 94.81 267 PHE A C 1
ATOM 2176 O O . PHE A 1 267 ? -18.925 -11.853 5.500 1.00 94.81 267 PHE A O 1
ATOM 2183 N N . VAL A 1 268 ? -17.712 -10.943 7.157 1.00 94.06 268 VAL A N 1
ATOM 2184 C CA . VAL A 1 268 ? -17.831 -12.094 8.063 1.00 94.06 268 VAL A CA 1
ATOM 2185 C C . VAL A 1 268 ? -19.296 -12.429 8.330 1.00 94.06 268 VAL A C 1
ATOM 2187 O O . VAL A 1 268 ? -19.671 -13.599 8.272 1.00 94.06 268 VAL A O 1
ATOM 2190 N N . GLU A 1 269 ? -20.148 -11.434 8.572 1.00 93.62 269 GLU A N 1
ATOM 2191 C CA . GLU A 1 269 ? -21.583 -11.643 8.779 1.00 93.62 269 GLU A CA 1
ATOM 2192 C C . GLU A 1 269 ? -22.285 -12.238 7.555 1.00 93.62 269 GLU A C 1
ATOM 2194 O O . GLU A 1 269 ? -23.143 -13.115 7.719 1.00 93.62 269 GLU A O 1
ATOM 2199 N N . SER A 1 270 ? -21.884 -11.832 6.345 1.00 92.69 270 SER A N 1
ATOM 2200 C CA . SER A 1 270 ? -22.459 -12.336 5.093 1.00 92.69 270 SER A CA 1
ATOM 2201 C C . SER A 1 270 ? -22.243 -13.845 4.907 1.00 92.69 270 SER A C 1
ATOM 2203 O O . SER A 1 270 ? -23.167 -14.554 4.500 1.00 92.69 270 SER A O 1
ATOM 2205 N N . ILE A 1 271 ? -21.072 -14.365 5.297 1.00 91.81 271 ILE A N 1
ATOM 2206 C CA . ILE A 1 271 ? -20.708 -15.785 5.143 1.00 91.81 271 ILE A CA 1
ATOM 2207 C C . ILE A 1 271 ? -20.887 -16.614 6.426 1.00 91.81 271 ILE A C 1
ATOM 2209 O O . ILE A 1 271 ? -20.887 -17.844 6.379 1.00 91.81 271 ILE A O 1
ATOM 2213 N N . ARG A 1 272 ? -21.148 -15.987 7.583 1.00 88.12 272 ARG A N 1
ATOM 2214 C CA . ARG A 1 272 ? -21.282 -16.665 8.893 1.00 88.12 272 ARG A CA 1
ATOM 2215 C C . ARG A 1 272 ? -22.344 -17.766 8.928 1.00 88.12 272 ARG A C 1
ATOM 2217 O O . ARG A 1 272 ? -22.212 -18.733 9.677 1.00 88.12 272 ARG A O 1
ATOM 2224 N N . LYS A 1 273 ? -23.431 -17.607 8.165 1.00 88.81 273 LYS A N 1
ATOM 2225 C CA . LYS A 1 273 ? -24.545 -18.575 8.110 1.00 88.81 273 LYS A CA 1
ATOM 2226 C C . LYS A 1 273 ? -24.308 -19.705 7.110 1.00 88.81 273 LYS A C 1
ATOM 2228 O O . LYS A 1 273 ? -25.141 -20.613 7.014 1.00 88.81 273 LYS A O 1
ATOM 2233 N N . SER A 1 274 ? -23.213 -19.655 6.360 1.00 91.25 274 SER A N 1
ATOM 2234 C CA . SER A 1 274 ? -22.926 -20.666 5.363 1.00 91.25 274 SER A CA 1
ATOM 2235 C C . SER A 1 274 ? -22.665 -22.029 5.988 1.00 91.25 274 SER A C 1
ATOM 2237 O O . SER A 1 274 ? -22.187 -22.183 7.116 1.00 91.25 274 SER A O 1
ATOM 2239 N N . ARG A 1 275 ? -23.033 -23.064 5.236 1.00 91.69 275 ARG A N 1
ATOM 2240 C CA . ARG A 1 275 ? -22.799 -24.455 5.626 1.00 91.69 275 ARG A CA 1
ATOM 2241 C C . ARG A 1 275 ? -21.466 -24.981 5.110 1.00 91.69 275 ARG A C 1
ATOM 2243 O O . ARG A 1 275 ? -21.060 -26.042 5.586 1.00 91.69 275 ARG A O 1
ATOM 2250 N N . ASP A 1 276 ? -20.826 -24.251 4.202 1.00 93.88 276 ASP A N 1
ATOM 2251 C CA . ASP A 1 276 ? -19.600 -24.663 3.538 1.00 93.88 276 ASP A CA 1
ATOM 2252 C C . ASP A 1 276 ? -18.414 -24.756 4.524 1.00 93.88 276 ASP A C 1
ATOM 2254 O O . ASP A 1 276 ? -18.231 -23.851 5.346 1.00 93.88 276 ASP A O 1
ATOM 2258 N N . PRO A 1 277 ? -17.639 -25.859 4.525 1.00 93.56 277 PRO A N 1
ATOM 2259 C CA . PRO A 1 277 ? -16.472 -25.999 5.393 1.00 93.56 277 PRO A CA 1
ATOM 2260 C C . PRO A 1 277 ? -15.367 -24.972 5.127 1.00 93.56 277 PRO A C 1
ATOM 2262 O O . PRO A 1 277 ? -14.747 -24.521 6.091 1.00 93.56 277 PRO A O 1
ATOM 2265 N N . ASN A 1 278 ? -15.135 -24.589 3.866 1.00 93.75 278 ASN A N 1
ATOM 2266 C CA . ASN A 1 278 ? -14.076 -23.646 3.503 1.00 93.75 278 ASN A CA 1
ATOM 2267 C C . ASN A 1 278 ? -14.415 -22.252 4.030 1.00 93.75 278 ASN A C 1
ATOM 2269 O O . ASN A 1 278 ? -13.587 -21.631 4.690 1.00 93.75 278 ASN A O 1
ATOM 2273 N N . GLU A 1 279 ? -15.664 -21.810 3.858 1.00 93.94 279 GLU A N 1
ATOM 2274 C CA . GLU A 1 279 ? -16.118 -20.512 4.376 1.00 93.94 279 GLU A CA 1
ATOM 2275 C C . GLU A 1 279 ? -16.089 -20.455 5.910 1.00 93.94 279 GLU A C 1
ATOM 2277 O O . GLU A 1 279 ? -15.757 -19.425 6.496 1.00 93.94 279 GLU A O 1
ATOM 2282 N N . LYS A 1 280 ? -16.381 -21.572 6.590 1.00 94.00 280 LYS A N 1
ATOM 2283 C CA . LYS A 1 280 ? -16.258 -21.652 8.054 1.00 94.00 280 LYS A CA 1
ATOM 2284 C C . LYS A 1 280 ? -14.816 -21.514 8.524 1.00 94.00 280 LYS A C 1
ATOM 2286 O O . LYS A 1 280 ? -14.574 -20.811 9.506 1.00 94.00 280 LYS A O 1
ATOM 2291 N N . GLU A 1 281 ? -13.875 -22.181 7.857 1.00 94.31 281 GLU A N 1
ATOM 2292 C CA . GLU A 1 281 ? -12.455 -22.047 8.194 1.00 94.31 281 GLU A CA 1
ATOM 2293 C C . GLU A 1 281 ? -11.940 -20.646 7.846 1.00 94.31 281 GLU A C 1
ATOM 2295 O O . GLU A 1 281 ? -11.220 -20.055 8.646 1.00 94.31 281 GLU A O 1
ATOM 2300 N N . LEU A 1 282 ? -12.388 -20.070 6.726 1.00 94.50 282 LEU A N 1
ATOM 2301 C CA . LEU A 1 282 ? -12.082 -18.697 6.330 1.00 94.50 282 LEU A CA 1
ATOM 2302 C C . LEU A 1 282 ? -12.505 -17.695 7.413 1.00 94.50 282 LEU A C 1
ATOM 2304 O O . LEU A 1 282 ? -11.676 -16.914 7.873 1.00 94.50 282 LEU A O 1
ATOM 2308 N N . VAL A 1 283 ? -13.758 -17.749 7.883 1.00 94.56 283 VAL A N 1
ATOM 2309 C CA . VAL A 1 283 ? -14.245 -16.877 8.970 1.00 94.56 283 VAL A CA 1
ATOM 2310 C C . VAL A 1 283 ? -13.421 -17.057 10.237 1.00 94.56 283 VAL A C 1
ATOM 2312 O O . VAL A 1 283 ? -13.030 -16.077 10.867 1.00 94.56 283 VAL A O 1
ATOM 2315 N N . LYS A 1 284 ? -13.148 -18.306 10.617 1.00 95.12 284 LYS A N 1
ATOM 2316 C CA . LYS A 1 284 ? -12.390 -18.618 11.827 1.00 95.12 284 LYS A CA 1
ATOM 2317 C C . LYS A 1 284 ? -10.967 -18.055 11.763 1.00 95.12 284 LYS A C 1
ATOM 2319 O O . LYS A 1 284 ? -10.519 -17.464 12.741 1.00 95.12 284 LYS A O 1
ATOM 2324 N N . ARG A 1 285 ? -10.278 -18.202 10.626 1.00 95.06 285 ARG A N 1
ATOM 2325 C CA . ARG A 1 285 ? -8.941 -17.631 10.407 1.00 95.06 285 ARG A CA 1
ATOM 2326 C C . ARG A 1 285 ? -8.976 -16.106 10.389 1.00 95.06 285 ARG A C 1
ATOM 2328 O O . ARG A 1 285 ? -8.171 -15.490 11.077 1.00 95.06 285 ARG A O 1
ATOM 2335 N N . LEU A 1 286 ? -9.941 -15.493 9.695 1.00 94.88 286 LEU A N 1
ATOM 2336 C CA . LEU A 1 286 ? -10.114 -14.033 9.690 1.00 94.88 286 LEU A CA 1
ATOM 2337 C C . LEU A 1 286 ? -10.302 -13.486 11.110 1.00 94.88 286 LEU A C 1
ATOM 2339 O O . LEU A 1 286 ? -9.671 -12.500 11.478 1.00 94.88 286 LEU A O 1
ATOM 2343 N N . GLN A 1 287 ? -11.123 -14.152 11.925 1.00 94.50 287 GLN A N 1
ATOM 2344 C CA . GLN A 1 287 ? -11.368 -13.760 13.314 1.00 94.50 287 GLN A CA 1
ATOM 2345 C C . GLN A 1 287 ? -10.149 -13.929 14.225 1.00 94.50 287 GLN A C 1
ATOM 2347 O O . GLN A 1 287 ? -9.986 -13.153 15.162 1.00 94.50 287 GLN A O 1
ATOM 2352 N N . ALA A 1 288 ? -9.319 -14.943 13.980 1.00 95.12 288 ALA A N 1
ATOM 2353 C CA . ALA A 1 288 ? -8.162 -15.240 14.817 1.00 95.12 288 ALA A CA 1
ATOM 2354 C C . ALA A 1 288 ? -6.925 -14.404 14.453 1.00 95.12 288 ALA A C 1
ATOM 2356 O O . ALA A 1 288 ? -6.213 -13.962 15.351 1.00 95.12 288 ALA A O 1
ATOM 2357 N N . GLU A 1 289 ? -6.663 -14.212 13.159 1.00 93.38 289 GLU A N 1
ATOM 2358 C CA . GLU A 1 289 ? -5.408 -13.638 12.660 1.00 93.38 289 GLU A CA 1
ATOM 2359 C C . GLU A 1 289 ? -5.565 -12.170 12.240 1.00 93.38 289 GLU A C 1
ATOM 2361 O O . GLU A 1 289 ? -4.732 -11.346 12.604 1.00 93.38 289 GLU A O 1
ATOM 2366 N N . VAL A 1 290 ? -6.642 -11.816 11.528 1.00 93.94 290 VAL A N 1
ATOM 2367 C CA . VAL A 1 290 ? -6.755 -10.514 10.839 1.00 93.94 290 VAL A CA 1
ATOM 2368 C C . VAL A 1 290 ? -7.551 -9.489 11.645 1.00 93.94 290 VAL A C 1
ATOM 2370 O O . VAL A 1 290 ? -7.097 -8.360 11.829 1.00 93.94 290 VAL A O 1
ATOM 2373 N N . LEU A 1 291 ? -8.721 -9.864 12.180 1.00 93.69 291 LEU A N 1
ATOM 2374 C CA . LEU A 1 291 ? -9.580 -8.938 12.933 1.00 93.69 291 LEU A CA 1
ATOM 2375 C C . LEU A 1 291 ? -8.859 -8.243 14.100 1.00 93.69 291 LEU A C 1
ATOM 2377 O O . LEU A 1 291 ? -8.995 -7.025 14.200 1.00 93.69 291 LEU A O 1
ATOM 2381 N N . PRO A 1 292 ? -8.047 -8.925 14.935 1.00 95.56 292 PRO A N 1
ATOM 2382 C CA . PRO A 1 292 ? -7.345 -8.253 16.029 1.00 95.56 292 PRO A CA 1
ATOM 2383 C C . PRO A 1 292 ? -6.377 -7.161 15.545 1.00 95.56 292 PRO A C 1
ATOM 2385 O O . PRO A 1 292 ? -6.187 -6.147 16.221 1.00 95.56 292 PRO A O 1
ATOM 2388 N N . ILE A 1 293 ? -5.764 -7.352 14.371 1.00 93.81 293 ILE A N 1
ATOM 2389 C CA . ILE A 1 293 ? -4.841 -6.387 13.762 1.00 93.81 293 ILE A CA 1
ATOM 2390 C C . ILE A 1 293 ? -5.626 -5.167 13.267 1.00 93.81 293 ILE A C 1
ATOM 2392 O O . ILE A 1 293 ? -5.285 -4.028 13.606 1.00 93.81 293 ILE A O 1
ATOM 2396 N N . ILE A 1 294 ? -6.725 -5.404 12.546 1.00 93.62 294 ILE A N 1
ATOM 2397 C CA . ILE A 1 294 ? -7.603 -4.353 12.020 1.00 93.62 294 ILE A CA 1
ATOM 2398 C C . ILE A 1 294 ? -8.260 -3.545 13.145 1.00 93.62 294 ILE A C 1
ATOM 2400 O O . ILE A 1 294 ? -8.290 -2.317 13.075 1.00 93.62 294 ILE A O 1
ATOM 2404 N N . GLU A 1 295 ? -8.736 -4.194 14.209 1.00 93.88 295 GLU A N 1
ATOM 2405 C CA . GLU A 1 295 ? -9.309 -3.525 15.383 1.00 93.88 295 GLU A CA 1
ATOM 2406 C C . GLU A 1 295 ? -8.296 -2.588 16.044 1.00 93.88 295 GLU A C 1
ATOM 2408 O O . GLU A 1 295 ? -8.595 -1.418 16.299 1.00 93.88 295 GLU A O 1
ATOM 2413 N N . LYS A 1 296 ? -7.068 -3.073 16.261 1.00 93.69 296 LYS A N 1
ATOM 2414 C CA . LYS A 1 296 ? -5.985 -2.274 16.840 1.00 93.69 296 LYS A CA 1
ATOM 2415 C C . LYS A 1 296 ? -5.636 -1.076 15.957 1.00 93.69 296 LYS A C 1
ATOM 2417 O O . LYS A 1 296 ? -5.457 0.031 16.470 1.00 93.69 296 LYS A O 1
ATOM 2422 N N . ARG A 1 297 ? -5.560 -1.267 14.637 1.00 89.06 297 ARG A N 1
ATOM 2423 C CA . ARG A 1 297 ? -5.306 -0.189 13.669 1.00 89.06 297 ARG A CA 1
ATOM 2424 C C . ARG A 1 297 ? -6.432 0.848 13.682 1.00 89.06 297 ARG A C 1
ATOM 2426 O O . ARG A 1 297 ? -6.157 2.045 13.774 1.00 89.06 297 ARG A O 1
ATOM 2433 N N . ALA A 1 298 ? -7.688 0.407 13.653 1.00 90.69 298 ALA A N 1
ATOM 2434 C CA . ALA A 1 298 ? -8.855 1.285 13.708 1.00 90.69 298 ALA A CA 1
ATOM 2435 C C . ALA A 1 298 ? -8.893 2.095 15.015 1.00 90.69 298 ALA A C 1
ATOM 2437 O O . ALA A 1 298 ? -9.179 3.296 15.005 1.00 90.69 298 ALA A O 1
ATOM 2438 N N . GLU A 1 299 ? -8.537 1.479 16.147 1.00 92.75 299 GLU A N 1
ATOM 2439 C CA . GLU A 1 299 ? -8.427 2.184 17.421 1.00 92.75 299 GLU A CA 1
ATOM 2440 C C . GLU A 1 299 ? -7.331 3.259 17.381 1.00 92.75 299 GLU A C 1
ATOM 2442 O O . GLU A 1 299 ? -7.577 4.405 17.769 1.00 92.75 299 GLU A O 1
ATOM 2447 N N . GLN A 1 300 ? -6.144 2.929 16.862 1.00 90.50 300 GLN A N 1
ATOM 2448 C CA . GLN A 1 300 ? -5.044 3.885 16.704 1.00 90.50 300 GLN A CA 1
ATOM 2449 C C . GLN A 1 300 ? -5.430 5.063 15.800 1.00 90.50 300 GLN A C 1
ATOM 2451 O O . GLN A 1 300 ? -5.178 6.221 16.150 1.00 90.50 300 GLN A O 1
ATOM 2456 N N . GLN A 1 301 ? -6.094 4.795 14.673 1.00 87.56 301 GLN A N 1
ATOM 2457 C CA . GLN A 1 301 ? -6.607 5.836 13.781 1.00 87.56 301 GLN A CA 1
ATOM 2458 C C . GLN A 1 301 ? -7.635 6.726 14.494 1.00 87.56 301 GLN A C 1
ATOM 2460 O O . GLN A 1 301 ? -7.529 7.955 14.433 1.00 87.56 301 GLN A O 1
ATOM 2465 N N . ARG A 1 302 ? -8.568 6.139 15.258 1.00 90.50 302 ARG A N 1
ATOM 2466 C CA . ARG A 1 302 ? -9.559 6.890 16.045 1.00 90.50 302 ARG A CA 1
ATOM 2467 C C . ARG A 1 302 ? -8.900 7.769 17.106 1.00 90.50 302 ARG A C 1
ATOM 2469 O O . ARG A 1 302 ? -9.281 8.928 17.264 1.00 90.50 302 ARG A O 1
ATOM 2476 N N . GLN A 1 303 ? -7.898 7.254 17.816 1.00 92.81 303 GLN A N 1
ATOM 2477 C CA . GLN A 1 303 ? -7.144 8.022 18.811 1.00 92.81 303 GLN A CA 1
ATOM 2478 C C . GLN A 1 303 ? -6.380 9.189 18.160 1.00 92.81 303 GLN A C 1
ATOM 2480 O O . GLN A 1 303 ? -6.425 10.314 18.666 1.00 92.81 303 GLN A O 1
ATOM 2485 N N . LYS A 1 304 ? -5.736 8.959 17.006 1.00 90.38 304 LYS A N 1
ATOM 2486 C CA . LYS A 1 304 ? -5.036 10.001 16.230 1.00 90.38 304 LYS A CA 1
ATOM 2487 C C . LYS A 1 304 ? -6.006 11.083 15.747 1.00 90.38 304 LYS A C 1
ATOM 2489 O O . LYS A 1 304 ? -5.702 12.269 15.881 1.00 90.38 304 LYS A O 1
ATOM 2494 N N . ALA A 1 305 ? -7.182 10.699 15.250 1.00 89.56 305 ALA A N 1
ATOM 2495 C CA . ALA A 1 305 ? -8.225 11.629 14.821 1.00 89.56 305 ALA A CA 1
ATOM 2496 C C . ALA A 1 305 ? -8.754 12.478 15.990 1.00 89.56 305 ALA A C 1
ATOM 2498 O O . ALA A 1 305 ? -8.800 13.702 15.886 1.00 89.56 305 ALA A O 1
ATOM 2499 N N . GLN A 1 306 ? -9.055 11.857 17.136 1.00 92.19 306 GLN A N 1
ATOM 2500 C CA . GLN A 1 306 ? -9.501 12.574 18.338 1.00 92.19 306 GLN A CA 1
ATOM 2501 C C . GLN A 1 306 ? -8.444 13.552 18.857 1.00 92.19 306 GLN A C 1
ATOM 2503 O O . GLN A 1 306 ? -8.778 14.656 19.287 1.00 92.19 306 GLN A O 1
ATOM 2508 N N . ARG A 1 307 ? -7.162 13.175 18.815 1.00 92.56 307 ARG A N 1
ATOM 2509 C CA . ARG A 1 307 ? -6.068 14.069 19.206 1.00 92.56 307 ARG A CA 1
ATOM 2510 C C . ARG A 1 307 ? -5.980 15.281 18.280 1.00 92.56 307 ARG A C 1
ATOM 2512 O O . ARG A 1 307 ? -5.962 16.402 18.780 1.00 92.56 307 ARG A O 1
ATOM 2519 N N . LYS A 1 308 ? -5.995 15.067 16.960 1.00 91.56 308 LYS A N 1
ATOM 2520 C CA . LYS A 1 308 ? -5.999 16.157 15.969 1.00 91.56 308 LYS A CA 1
ATOM 2521 C C . LYS A 1 308 ? -7.204 17.083 16.153 1.00 91.56 308 LYS A C 1
ATOM 2523 O O . LYS A 1 308 ? -7.044 18.297 16.128 1.00 91.56 308 LYS A O 1
ATOM 2528 N N . GLN A 1 309 ? -8.389 16.525 16.403 1.00 90.50 309 GLN A N 1
ATOM 2529 C CA . GLN A 1 309 ? -9.597 17.308 16.664 1.00 90.50 309 GLN A CA 1
ATOM 2530 C C . GLN A 1 309 ? -9.453 18.175 17.922 1.00 90.50 309 GLN A C 1
ATOM 2532 O O . GLN A 1 309 ? -9.719 19.371 17.873 1.00 90.50 309 GLN A O 1
ATOM 2537 N N . ARG A 1 310 ? -8.957 17.612 19.030 1.00 92.56 310 ARG A N 1
ATOM 2538 C CA . ARG A 1 310 ? -8.698 18.375 20.264 1.00 92.56 310 ARG A CA 1
ATOM 2539 C C . ARG A 1 310 ? -7.658 19.478 20.064 1.00 92.56 310 ARG A C 1
ATOM 2541 O O . ARG A 1 310 ? -7.798 20.558 20.630 1.00 92.56 310 ARG A O 1
ATOM 2548 N N . GLU A 1 311 ? -6.608 19.213 19.289 1.00 91.94 311 GLU A N 1
ATOM 2549 C CA . GLU A 1 311 ? -5.578 20.205 18.959 1.00 91.94 311 GLU A CA 1
ATOM 2550 C C . GLU A 1 311 ? -6.159 21.358 18.124 1.00 91.94 311 GLU A C 1
ATOM 2552 O O . GLU A 1 311 ? -5.914 22.520 18.453 1.00 91.94 311 GLU A O 1
ATOM 2557 N N . LEU A 1 312 ? -6.997 21.056 17.125 1.00 92.00 312 LEU A N 1
ATOM 2558 C CA . LEU A 1 312 ? -7.723 22.060 16.339 1.00 92.00 312 LEU A CA 1
ATOM 2559 C C . LEU A 1 312 ? -8.683 22.883 17.205 1.00 92.00 312 LEU A C 1
ATOM 2561 O O . LEU A 1 312 ? -8.623 24.110 17.177 1.00 92.00 312 LEU A O 1
ATOM 2565 N N . GLU A 1 313 ? -9.495 22.240 18.044 1.00 91.44 313 GLU A N 1
ATOM 2566 C CA . GLU A 1 313 ? -10.405 22.932 18.967 1.00 91.44 313 GLU A CA 1
ATOM 2567 C C . GLU A 1 313 ? -9.653 23.851 19.942 1.00 91.44 313 GLU A C 1
ATOM 2569 O O . GLU A 1 313 ? -10.102 24.956 20.255 1.00 91.44 313 GLU A O 1
ATOM 2574 N N . ASN A 1 314 ? -8.492 23.418 20.439 1.00 90.69 314 ASN A N 1
ATOM 2575 C CA . ASN A 1 314 ? -7.647 24.245 21.298 1.00 90.69 314 ASN A CA 1
ATOM 2576 C C . ASN A 1 314 ? -7.067 25.445 20.536 1.00 90.69 314 ASN A C 1
ATOM 2578 O O . ASN A 1 314 ? -7.048 26.555 21.075 1.00 90.69 314 ASN A O 1
ATOM 2582 N N . LEU A 1 315 ? -6.632 25.249 19.288 1.00 89.00 315 LEU A N 1
ATOM 2583 C CA . LEU A 1 315 ? -6.147 26.324 18.422 1.00 89.00 315 LEU A CA 1
ATOM 2584 C C . LEU A 1 315 ? -7.254 27.354 18.141 1.00 89.00 315 LEU A C 1
ATOM 2586 O O . LEU A 1 315 ? -7.021 28.559 18.252 1.00 89.00 315 LEU A O 1
ATOM 2590 N N . GLU A 1 316 ? -8.473 26.892 17.857 1.00 88.12 316 GLU A N 1
ATOM 2591 C CA . GLU A 1 316 ? -9.650 27.743 17.662 1.00 88.12 316 GLU A CA 1
ATOM 2592 C C . GLU A 1 316 ? -9.998 28.536 18.926 1.00 88.12 316 GLU A C 1
ATOM 2594 O O . GLU A 1 316 ? -10.235 29.746 18.862 1.00 88.12 316 GLU A O 1
ATOM 2599 N N . LYS A 1 317 ? -9.972 27.895 20.102 1.00 86.56 317 LYS A N 1
ATOM 2600 C CA . LYS A 1 317 ? -10.179 28.575 21.390 1.00 86.56 317 LYS A CA 1
ATOM 2601 C C . LYS A 1 317 ? -9.121 29.647 21.637 1.00 86.56 317 LYS A C 1
ATOM 2603 O O . LYS A 1 317 ? -9.475 30.744 22.061 1.00 86.56 317 LYS A O 1
ATOM 2608 N N . LEU A 1 318 ? -7.849 29.384 21.333 1.00 80.94 318 LEU A N 1
ATOM 2609 C CA . LEU A 1 318 ? -6.763 30.365 21.460 1.00 80.94 318 LEU A CA 1
ATOM 2610 C C . LEU A 1 318 ? -6.902 31.531 20.464 1.00 80.94 318 LEU A C 1
ATOM 2612 O O . LEU A 1 318 ? -6.648 32.685 20.824 1.00 80.94 318 LEU A O 1
ATOM 2616 N N . ALA A 1 319 ? -7.344 31.263 19.233 1.00 82.25 319 ALA A N 1
ATOM 2617 C CA . ALA A 1 319 ? -7.632 32.299 18.241 1.00 82.25 319 ALA A CA 1
ATOM 2618 C C . ALA A 1 319 ? -8.802 33.197 18.685 1.00 82.25 319 ALA A C 1
ATOM 2620 O O . ALA A 1 319 ? -8.711 34.428 18.620 1.00 82.25 319 ALA A O 1
ATOM 2621 N N . ASN A 1 320 ? -9.864 32.595 19.226 1.00 74.88 320 ASN A N 1
ATOM 2622 C CA . ASN A 1 320 ? -11.023 33.308 19.762 1.00 74.88 320 ASN A CA 1
ATOM 2623 C C . ASN A 1 320 ? -10.720 34.027 21.092 1.00 74.88 320 ASN A C 1
ATOM 2625 O O . ASN A 1 320 ? -11.267 35.104 21.346 1.00 74.88 320 ASN A O 1
ATOM 2629 N N . ALA A 1 321 ? -9.781 33.518 21.898 1.00 70.00 321 ALA A N 1
ATOM 2630 C CA . ALA A 1 321 ? -9.349 34.138 23.151 1.00 70.00 321 ALA A CA 1
ATOM 2631 C C . ALA A 1 321 ? -8.700 35.525 22.952 1.00 70.00 321 ALA A C 1
ATOM 2633 O O . ALA A 1 321 ? -8.861 36.419 23.784 1.00 70.00 321 ALA A O 1
ATOM 2634 N N . LYS A 1 322 ? -8.027 35.774 21.817 1.00 63.53 322 LYS A N 1
ATOM 2635 C CA . LYS A 1 322 ? -7.498 37.116 21.485 1.00 63.53 322 LYS A CA 1
ATOM 2636 C C . LYS A 1 322 ? -8.605 38.147 21.222 1.00 63.53 322 LYS A C 1
ATOM 2638 O O . LYS A 1 322 ? -8.409 39.333 21.494 1.00 63.53 322 LYS A O 1
ATOM 2643 N N . ARG A 1 323 ? -9.777 37.726 20.722 1.00 57.31 323 ARG A N 1
ATOM 2644 C CA . ARG A 1 323 ? -10.961 38.600 20.609 1.00 57.31 323 ARG A CA 1
ATOM 2645 C C . ARG A 1 323 ? -11.629 38.812 21.965 1.00 57.31 323 ARG A C 1
ATOM 2647 O O . ARG A 1 323 ? -12.001 39.944 22.264 1.00 57.31 323 ARG A O 1
ATOM 2654 N N . SER A 1 324 ? -11.736 37.774 22.795 1.00 59.53 324 SER A N 1
ATOM 2655 C CA . SER A 1 324 ? -12.373 37.891 24.112 1.00 59.53 324 SER A CA 1
ATOM 2656 C C . SER A 1 324 ? -11.531 38.680 25.123 1.00 59.53 324 SER A C 1
ATOM 2658 O O . SER A 1 324 ? -12.111 39.425 25.904 1.00 59.53 324 SER A O 1
ATOM 2660 N N . SER A 1 325 ? -10.193 38.645 25.053 1.00 61.16 325 SER A N 1
ATOM 2661 C CA . SER A 1 325 ? -9.303 39.478 25.888 1.00 61.16 325 SER A CA 1
ATOM 2662 C C . SER A 1 325 ? -9.532 40.984 25.682 1.00 61.16 325 SER A C 1
ATOM 2664 O O . SER A 1 325 ? -9.604 41.742 26.649 1.00 61.16 325 SER A O 1
ATOM 2666 N N . ARG A 1 326 ? -9.744 41.430 24.434 1.00 59.78 326 ARG A N 1
ATOM 2667 C CA . ARG A 1 326 ? -10.062 42.840 24.131 1.00 59.78 326 ARG A CA 1
ATOM 2668 C C . ARG A 1 326 ? -11.428 43.265 24.671 1.00 59.78 326 ARG A C 1
ATOM 2670 O O . ARG A 1 326 ? -11.596 44.417 25.062 1.00 59.78 326 ARG A O 1
ATOM 2677 N N . ILE A 1 327 ? -12.398 42.353 24.677 1.00 58.97 327 ILE A N 1
ATOM 2678 C CA . ILE A 1 327 ? -13.745 42.613 25.198 1.00 58.97 327 ILE A CA 1
ATOM 2679 C C . ILE A 1 327 ? -13.720 42.618 26.731 1.00 58.97 327 ILE A C 1
ATOM 2681 O O . ILE A 1 327 ? -14.241 43.550 27.335 1.00 58.97 327 ILE A O 1
ATOM 2685 N N . ALA A 1 328 ? -13.041 41.653 27.355 1.00 61.75 328 ALA A N 1
ATOM 2686 C CA . ALA A 1 328 ? -12.894 41.558 28.805 1.00 61.75 328 ALA A CA 1
ATOM 2687 C C . ALA A 1 328 ? -12.186 42.787 29.394 1.00 61.75 328 ALA A C 1
ATOM 2689 O O . ALA A 1 328 ? -12.719 43.397 30.312 1.00 61.75 328 ALA A O 1
ATOM 2690 N N . GLY A 1 329 ? -11.071 43.233 28.801 1.00 68.50 329 GLY A N 1
ATOM 2691 C CA . GLY A 1 329 ? -10.379 44.445 29.258 1.00 68.50 329 GLY A CA 1
ATOM 2692 C C . GLY A 1 329 ? -11.211 45.726 29.095 1.00 68.50 329 GLY A C 1
ATOM 2693 O O . GLY A 1 329 ? -11.076 46.664 29.877 1.00 68.50 329 GLY A O 1
ATOM 2694 N N . ARG A 1 330 ? -12.121 45.776 28.109 1.00 74.88 330 ARG A N 1
ATOM 2695 C CA . ARG A 1 330 ? -13.057 46.902 27.949 1.00 74.88 330 ARG A CA 1
ATOM 2696 C C . ARG A 1 330 ? -14.138 46.900 29.030 1.00 74.88 330 ARG A C 1
ATOM 2698 O O . ARG A 1 330 ? -14.455 47.962 29.556 1.00 74.88 330 ARG A O 1
ATOM 2705 N N . VAL A 1 331 ? -14.677 45.726 29.353 1.00 78.38 331 VAL A N 1
ATOM 2706 C CA . VAL A 1 331 ? -15.709 45.544 30.387 1.00 78.38 331 VAL A CA 1
ATOM 2707 C C . VAL A 1 331 ? -15.134 45.775 31.785 1.00 78.38 331 VAL A C 1
ATOM 2709 O O . VAL A 1 331 ? -15.762 46.444 32.599 1.00 78.38 331 VAL A O 1
ATOM 2712 N N . GLU A 1 332 ? -13.922 45.294 32.058 1.00 78.56 332 GLU A N 1
ATOM 2713 C CA . GLU A 1 332 ? -13.225 45.521 33.328 1.00 78.56 332 GLU A CA 1
ATOM 2714 C C . GLU A 1 332 ? -12.964 47.013 33.560 1.00 78.56 332 GLU A C 1
ATOM 2716 O O . GLU A 1 332 ? -13.313 47.542 34.612 1.00 78.56 332 GLU A O 1
ATOM 2721 N N . LYS A 1 333 ? -12.484 47.725 32.531 1.00 82.56 333 LYS A N 1
ATOM 2722 C CA . LYS A 1 333 ? -12.278 49.176 32.597 1.00 82.56 333 LYS A CA 1
ATOM 2723 C C . LYS A 1 333 ? -13.581 49.958 32.800 1.00 82.56 333 LYS A C 1
ATOM 2725 O O . LYS A 1 333 ? -13.578 50.957 33.510 1.00 82.56 333 LYS A O 1
ATOM 2730 N N . GLN A 1 334 ? -14.691 49.522 32.198 1.00 84.06 334 GLN A N 1
ATOM 2731 C CA . GLN A 1 334 ? -16.008 50.125 32.448 1.00 84.06 334 GLN A CA 1
ATOM 2732 C C . GLN A 1 334 ? -16.464 49.901 33.893 1.00 84.06 334 GLN A C 1
ATOM 2734 O O . GLN A 1 334 ? -16.887 50.845 34.555 1.00 84.06 334 GLN A O 1
ATOM 2739 N N . LYS A 1 335 ? -16.309 48.681 34.412 1.00 86.88 335 LYS A N 1
ATOM 2740 C CA . LYS A 1 335 ? -16.697 48.338 35.782 1.00 86.88 335 LYS A CA 1
ATOM 2741 C C . LYS A 1 335 ? -15.863 49.077 36.832 1.00 86.88 335 LYS A C 1
ATOM 2743 O O . LYS A 1 335 ? -16.401 49.511 37.845 1.00 86.88 335 LYS A O 1
ATOM 2748 N N . GLU A 1 336 ? -14.564 49.242 36.593 1.00 85.38 336 GLU A N 1
ATOM 2749 C CA . GLU A 1 336 ? -13.681 50.014 37.473 1.00 85.38 336 GLU A CA 1
ATOM 2750 C C . GLU A 1 336 ? -14.074 51.500 37.503 1.00 85.38 336 GLU A C 1
ATOM 2752 O O . GLU A 1 336 ? -14.124 52.105 38.574 1.00 85.38 336 GLU A O 1
ATOM 2757 N N . GLN A 1 337 ? -14.440 52.073 36.351 1.00 85.44 337 GLN A N 1
ATOM 2758 C CA . GLN A 1 337 ? -14.959 53.442 36.272 1.00 85.44 337 GLN A CA 1
ATOM 2759 C C . GLN A 1 337 ? -16.281 53.605 37.031 1.00 85.44 337 GLN A C 1
ATOM 2761 O O . GLN A 1 337 ? -16.432 54.559 37.792 1.00 85.44 337 GLN A O 1
ATOM 2766 N N . GLU A 1 338 ? -17.223 52.674 36.875 1.00 86.06 338 GLU A N 1
ATOM 2767 C CA . GLU A 1 338 ? -18.495 52.696 37.608 1.00 86.06 338 GLU A CA 1
ATOM 2768 C C . GLU A 1 338 ? -18.291 52.564 39.123 1.00 86.06 338 GLU A C 1
ATOM 2770 O O . GLU A 1 338 ? -18.879 53.327 39.892 1.00 86.06 338 GLU A O 1
ATOM 2775 N N . ALA A 1 339 ? -17.404 51.665 39.560 1.00 88.81 339 ALA A N 1
ATOM 2776 C CA . ALA A 1 339 ? -17.080 51.486 40.973 1.00 88.81 339 ALA A CA 1
ATOM 2777 C C . ALA A 1 339 ? -16.399 52.726 41.578 1.00 88.81 339 ALA A C 1
ATOM 2779 O O . ALA A 1 339 ? -16.696 53.097 42.715 1.00 88.81 339 ALA A O 1
ATOM 2780 N N . ALA A 1 340 ? -15.521 53.397 40.824 1.00 89.19 340 ALA A N 1
ATOM 2781 C CA . ALA A 1 340 ? -14.896 54.645 41.256 1.00 89.19 340 ALA A CA 1
ATOM 2782 C C . ALA A 1 340 ? -15.931 55.770 41.425 1.00 89.19 340 ALA A C 1
ATOM 2784 O O . ALA A 1 340 ? -15.926 56.460 42.447 1.00 89.19 340 ALA A O 1
ATOM 2785 N N . VAL A 1 341 ? -16.865 55.904 40.477 1.00 90.81 341 VAL A N 1
ATOM 2786 C CA . VAL A 1 341 ? -17.967 56.876 40.566 1.00 90.81 341 VAL A CA 1
ATOM 2787 C C . VAL A 1 341 ? -18.885 56.566 41.753 1.00 90.81 341 VAL A C 1
ATOM 2789 O O . VAL A 1 341 ? -19.301 57.479 42.468 1.00 90.81 341 VAL A O 1
ATOM 2792 N N . GLU A 1 342 ? -19.199 55.295 42.012 1.00 87.31 342 GLU A N 1
ATOM 2793 C CA . GLU A 1 342 ? -20.021 54.910 43.164 1.00 87.31 342 GLU A CA 1
ATOM 2794 C C . GLU A 1 342 ? -19.304 55.171 44.500 1.00 87.31 342 GLU A C 1
ATOM 2796 O O . GLU A 1 342 ? -19.920 55.654 45.452 1.00 87.31 342 GLU A O 1
ATOM 2801 N N . ALA A 1 343 ? -17.997 54.909 44.575 1.00 88.25 343 ALA A N 1
ATOM 2802 C CA . ALA A 1 343 ? -17.192 55.187 45.761 1.00 88.25 343 ALA A CA 1
ATOM 2803 C C . ALA A 1 343 ? -17.096 56.694 46.054 1.00 88.25 343 ALA A C 1
ATOM 2805 O O . ALA A 1 343 ? -17.178 57.100 47.214 1.00 88.25 343 ALA A O 1
ATOM 2806 N N . GLU A 1 344 ? -16.976 57.533 45.024 1.00 87.56 344 GLU A N 1
ATOM 2807 C CA . GLU A 1 344 ? -16.992 58.991 45.172 1.00 87.56 344 GLU A CA 1
ATOM 2808 C C . GLU A 1 344 ? -18.368 59.499 45.639 1.00 87.56 344 GLU A C 1
ATOM 2810 O O . GLU A 1 344 ? -18.456 60.328 46.549 1.00 87.56 344 GLU A O 1
ATOM 2815 N N . ARG A 1 345 ? -19.458 58.932 45.105 1.00 89.44 345 ARG A N 1
ATOM 2816 C CA . ARG A 1 345 ? -20.826 59.217 45.571 1.00 89.44 345 ARG A CA 1
ATOM 2817 C C . ARG A 1 345 ? -21.052 58.811 47.028 1.00 89.44 345 ARG A C 1
ATOM 2819 O O . ARG A 1 345 ? -21.684 59.553 47.772 1.00 89.44 345 ARG A O 1
ATOM 2826 N N . LYS A 1 346 ? -20.515 57.668 47.463 1.00 89.38 346 LYS A N 1
ATOM 2827 C CA . LYS A 1 346 ? -20.587 57.249 48.873 1.00 89.38 346 LYS A CA 1
ATOM 2828 C C . LYS A 1 346 ? -19.786 58.183 49.775 1.00 89.38 346 LYS A C 1
ATOM 2830 O O . LYS A 1 346 ? -20.325 58.677 50.755 1.00 89.38 346 LYS A O 1
ATOM 2835 N N . ARG A 1 347 ? -18.548 58.524 49.397 1.00 87.94 347 ARG A N 1
ATOM 2836 C CA . ARG A 1 347 ? -17.715 59.464 50.170 1.00 87.94 347 ARG A CA 1
ATOM 2837 C C . ARG A 1 347 ? -18.365 60.835 50.328 1.00 87.94 347 ARG A C 1
ATOM 2839 O O . ARG A 1 347 ? -18.301 61.415 51.406 1.00 87.94 347 ARG A O 1
ATOM 2846 N N . THR A 1 348 ? -18.973 61.364 49.269 1.00 88.62 348 THR A N 1
ATOM 2847 C CA . THR A 1 348 ? -19.677 62.654 49.331 1.00 88.62 348 THR A CA 1
ATOM 2848 C C . THR A 1 348 ? -20.909 62.580 50.237 1.00 88.62 348 THR A C 1
ATOM 2850 O O . THR A 1 348 ? -21.065 63.443 51.098 1.00 88.62 348 THR A O 1
ATOM 2853 N N . ALA A 1 349 ? -21.711 61.515 50.140 1.00 89.44 349 ALA A N 1
ATOM 2854 C CA . ALA A 1 349 ? -22.857 61.292 51.023 1.00 89.44 349 ALA A CA 1
ATOM 2855 C C . ALA A 1 349 ? -22.460 61.124 52.506 1.00 89.44 349 ALA A C 1
ATOM 2857 O O . ALA A 1 349 ? -23.101 61.706 53.383 1.00 89.44 349 ALA A O 1
ATOM 2858 N N . ASP A 1 350 ? -21.381 60.390 52.791 1.00 85.75 350 ASP A N 1
ATOM 2859 C CA . ASP A 1 350 ? -20.878 60.178 54.154 1.00 85.75 350 ASP A CA 1
ATOM 2860 C C . ASP A 1 350 ? -20.356 61.486 54.770 1.00 85.75 350 ASP A C 1
ATOM 2862 O O . ASP A 1 350 ? -20.650 61.796 55.926 1.00 85.75 350 ASP A O 1
ATOM 2866 N N . LEU A 1 351 ? -19.638 62.307 53.990 1.00 86.94 351 LEU A N 1
ATOM 2867 C CA . LEU A 1 351 ? -19.181 63.630 54.431 1.00 86.94 351 LEU A CA 1
ATOM 2868 C C . LEU A 1 351 ? -20.349 64.586 54.705 1.00 86.94 351 LEU A C 1
ATOM 2870 O O . LEU A 1 351 ? -20.295 65.368 55.657 1.00 86.94 351 LEU A O 1
ATOM 2874 N N . GLU A 1 352 ? -21.410 64.536 53.898 1.00 88.25 352 GLU A N 1
ATOM 2875 C CA . GLU A 1 352 ? -22.627 65.313 54.147 1.00 88.25 352 GLU A CA 1
ATOM 2876 C C . GLU A 1 352 ? -23.362 64.852 55.410 1.00 88.25 352 GLU A C 1
ATOM 2878 O O . GLU A 1 352 ? -23.868 65.686 56.165 1.00 88.25 352 GLU A O 1
ATOM 2883 N N . MET A 1 353 ? -23.413 63.543 55.665 1.00 85.19 353 MET A N 1
ATOM 2884 C CA . MET A 1 353 ? -24.027 62.992 56.872 1.00 85.19 353 MET A CA 1
ATOM 2885 C C . MET A 1 353 ? -23.234 63.375 58.126 1.00 85.19 353 MET A C 1
ATOM 2887 O O . MET A 1 353 ? -23.828 63.859 59.089 1.00 85.19 353 MET A O 1
ATOM 2891 N N . ALA A 1 354 ? -21.904 63.263 58.081 1.00 86.00 354 ALA A N 1
ATOM 2892 C CA . ALA A 1 354 ? -21.022 63.644 59.181 1.00 86.00 354 ALA A CA 1
ATOM 2893 C C . ALA A 1 354 ? -21.121 65.142 59.515 1.00 86.00 354 ALA A C 1
ATOM 2895 O O . ALA A 1 354 ? -21.180 65.510 60.688 1.00 86.00 354 ALA A O 1
ATOM 2896 N N . LYS A 1 355 ? -21.210 66.019 58.502 1.00 86.12 355 LYS A N 1
ATOM 2897 C CA . LYS A 1 355 ? -21.456 67.456 58.723 1.00 86.12 355 LYS A CA 1
ATOM 2898 C C . LYS A 1 355 ? -22.803 67.702 59.402 1.00 86.12 355 LYS A C 1
ATOM 2900 O O . LYS A 1 355 ? -22.854 68.416 60.398 1.00 86.12 355 LYS A O 1
ATOM 2905 N N . LYS A 1 356 ? -23.876 67.060 58.923 1.00 86.06 356 LYS A N 1
ATOM 2906 C CA . LYS A 1 356 ? -25.212 67.168 59.538 1.00 86.06 356 LYS A CA 1
ATOM 2907 C C . LYS A 1 356 ? -25.227 66.682 60.990 1.00 86.06 356 LYS A C 1
ATOM 2909 O O . LYS A 1 356 ? -25.963 67.233 61.801 1.00 86.06 356 LYS A O 1
ATOM 2914 N N . GLU A 1 357 ? -24.455 65.651 61.323 1.00 83.00 357 GLU A N 1
ATOM 2915 C CA . GLU A 1 357 ? -24.353 65.135 62.690 1.00 83.00 357 GLU A CA 1
ATOM 2916 C C . GLU A 1 357 ? -23.574 66.083 63.613 1.00 83.00 357 GLU A C 1
ATOM 2918 O O . GLU A 1 357 ? -24.036 66.365 64.718 1.00 83.00 357 GLU A O 1
ATOM 2923 N N . GLN A 1 358 ? -22.463 66.657 63.138 1.00 81.69 358 GLN A N 1
ATOM 2924 C CA . GLN A 1 358 ? -21.729 67.688 63.880 1.00 81.69 358 GLN A CA 1
ATOM 2925 C C . GLN A 1 358 ? -22.573 68.944 64.120 1.00 81.69 358 GLN A C 1
ATOM 2927 O O . GLN A 1 358 ? -22.547 69.498 65.219 1.00 81.69 358 GLN A O 1
ATOM 2932 N N . ASP A 1 359 ? -23.351 69.380 63.128 1.00 81.38 359 ASP A N 1
ATOM 2933 C CA . ASP A 1 359 ? -24.237 70.538 63.276 1.00 81.38 359 ASP A CA 1
ATOM 2934 C C . ASP A 1 359 ? -25.354 70.267 64.298 1.00 81.38 359 ASP A C 1
ATOM 2936 O O . ASP A 1 359 ? -25.674 71.136 65.109 1.00 81.38 359 ASP A O 1
ATOM 2940 N N . LYS A 1 360 ? -25.900 69.042 64.335 1.00 81.06 360 LYS A N 1
ATOM 2941 C CA . LYS A 1 360 ? -26.864 68.626 65.369 1.00 81.06 360 LYS A CA 1
ATOM 2942 C C . LYS A 1 360 ? -26.248 68.599 66.767 1.00 81.06 360 LYS A C 1
ATOM 2944 O O . LYS A 1 360 ? -26.893 69.049 67.708 1.00 81.06 360 LYS A O 1
ATOM 2949 N N . GLN A 1 361 ? -25.024 68.085 66.913 1.00 75.94 361 GLN A N 1
ATOM 2950 C CA . GLN A 1 361 ? -24.328 68.066 68.205 1.00 75.94 361 GLN A CA 1
ATOM 2951 C C . GLN A 1 361 ? -24.082 69.485 68.725 1.00 75.94 361 GLN A C 1
ATOM 2953 O O . GLN A 1 361 ? -24.420 69.770 69.871 1.00 75.94 361 GLN A O 1
ATOM 2958 N N . LYS A 1 362 ? -23.618 70.402 67.867 1.00 79.75 362 LYS A N 1
ATOM 2959 C CA . LYS A 1 362 ? -23.438 71.818 68.231 1.00 79.75 362 LYS A CA 1
ATOM 2960 C C . LYS A 1 362 ? -24.746 72.491 68.650 1.00 79.75 362 LYS A C 1
ATOM 2962 O O . LYS A 1 362 ? -24.756 73.206 69.643 1.00 79.75 362 LYS A O 1
ATOM 2967 N N . GLN A 1 363 ? -25.856 72.221 67.956 1.00 75.12 363 GLN A N 1
ATOM 2968 C CA . GLN A 1 363 ? -27.174 72.739 68.353 1.00 75.12 363 GLN A CA 1
ATOM 2969 C C . GLN A 1 363 ? -27.649 72.186 69.705 1.00 75.12 363 GLN A C 1
ATOM 2971 O O . GLN A 1 363 ? -28.308 72.898 70.461 1.00 75.12 363 GLN A O 1
ATOM 2976 N N . MET A 1 364 ? -27.338 70.926 70.027 1.00 71.19 364 MET A N 1
ATOM 2977 C CA . MET A 1 364 ? -27.662 70.363 71.343 1.00 71.19 364 MET A CA 1
ATOM 2978 C C . MET A 1 364 ? -26.786 70.952 72.455 1.00 71.19 364 MET A C 1
ATOM 2980 O O . MET A 1 364 ? -27.289 71.170 73.552 1.00 71.19 364 MET A O 1
ATOM 2984 N N . GLU A 1 365 ? -25.513 71.247 72.178 1.00 70.69 365 GLU A N 1
ATOM 2985 C CA . GLU A 1 365 ? -24.606 71.897 73.134 1.00 70.69 365 GLU A CA 1
ATOM 2986 C C . GLU A 1 365 ? -24.945 73.378 73.366 1.00 70.69 365 GLU A C 1
ATOM 2988 O O . GLU A 1 365 ? -24.902 73.831 74.509 1.00 70.69 365 GLU A O 1
ATOM 2993 N N . GLU A 1 366 ? -25.338 74.129 72.330 1.00 70.94 366 GLU A N 1
ATOM 2994 C CA . GLU A 1 366 ? -25.792 75.522 72.480 1.00 70.94 366 GLU A CA 1
ATOM 2995 C C . GLU A 1 366 ? -27.121 75.635 73.236 1.00 70.94 366 GLU A C 1
ATOM 2997 O O . GLU A 1 366 ? -27.300 76.581 73.992 1.00 70.94 366 GLU A O 1
ATOM 3002 N N . ASN A 1 367 ? -28.030 74.665 73.095 1.00 63.84 367 ASN A N 1
ATOM 3003 C CA . ASN A 1 367 ? -29.296 74.651 73.841 1.00 63.84 367 ASN A CA 1
ATOM 3004 C C . ASN A 1 367 ? -29.160 74.136 75.288 1.00 63.84 367 ASN A C 1
ATOM 3006 O O . ASN A 1 367 ? -30.126 74.204 76.049 1.00 63.84 367 ASN A O 1
ATOM 3010 N N . ALA A 1 368 ? -28.001 73.586 75.666 1.00 58.28 368 ALA A N 1
ATOM 3011 C CA . ALA A 1 368 ? -27.721 73.072 77.009 1.00 58.28 368 ALA A CA 1
ATOM 3012 C C . ALA A 1 368 ? -26.969 74.078 77.906 1.00 58.28 368 ALA A C 1
ATOM 3014 O O . ALA A 1 368 ? -26.620 73.742 79.042 1.00 58.28 368 ALA A O 1
ATOM 3015 N N . LYS A 1 369 ? -26.715 75.292 77.408 1.00 48.19 369 LYS A N 1
ATOM 3016 C CA . LYS A 1 369 ? -26.028 76.384 78.102 1.00 48.19 369 LYS A CA 1
ATOM 3017 C C . LYS A 1 369 ? -26.956 77.582 78.244 1.00 48.19 369 LYS A C 1
ATOM 3019 O O . LYS A 1 369 ? -26.845 78.262 79.290 1.00 48.19 369 LYS A O 1
#

InterPro domains:
  IPR028938 Remodeling and spacing factor 1-like [PTHR14296] (1-364)

pLDDT: mean 78.15, std 20.45, range [26.81, 96.5]

Secondary structure (DSSP, 8-state):
----------S----PPP-PPPPHHHHHHT-HHHHHHHHHHHHHHHHHT--TT--HHHHHHHHH-SSPPHHHHHHHHHHHHHH---SS--STTHHHHHHHHHHHH-GGG-TT-SSSSPPPGGGS-HHHHHHHHHHHHHHHGGGTHHHHTTSS--SHHHHGGGSPPP-EE-TT-PEEEE-TT--EEEEEPPPPPPPPP-------PPPPP--------------------------------S-----TTTT-EEEEEE-SHHHHHHHHHHHTT---HHHHHHHHHIIIIIHHHHHHHHHHHHHHHHHHHHHHHHHHHHHHHHHHHHHHHHHHHHHHHHHHHHHHHHHHHHHHHHHHHHHHHHHHHHTT-